Protein 4RM7 (pdb70)

InterPro domains:
  IPR006089 Acyl-CoA dehydrogenase, conserved site [PS00072] (124-136)
  IPR006091 Acyl-CoA dehydrogenase/oxidase, middle domain [PF02770] (122-217)
  IPR009075 Acyl-CoA dehydrogenase/oxidase, C-terminal [PF00441] (230-373)
  IPR009100 Acyl-CoA dehydrogenase/oxidase, N-terminal and middle domain superfamily [SSF56645] (5-241)
  IPR013786 Acyl-CoA dehydrogenase/oxidase, N-terminal [PF02771] (7-106)
  IPR036250 Acyl-CoA dehydrogenase-like, C-terminal [SSF47203] (229-381)
  IPR037069 Acyl-CoA dehydrogenase/oxidase, N-terminal domain superfamily [G3DSA:1.10.540.10] (1-120)
  IPR046373 Acyl-CoA oxidase/dehydrogenase, middle domain superfamily [G3DSA:2.40.110.10] (121-234)

CATH classification: 1.10.540.10 (+2 more: 2.40.110.10, 1.20.140.10)

B-factor: mean 62.58, std 20.98, range [25.27, 178.79]

Foldseek 3Di:
DPCVNDDPLLNVLLVQLLVLLLVQQDLVNLVVCLVVLHDDQVSLLVVLVTDNSQFQQQHPSVNPDGQLLSVLSNLLSNLQSNLADHCRLVVSLVLVVLQAQADCVVSVVQSVCCNRGNDGLEWEWEAAPVDAEWEDDDPFIWWGKTLIQVLPPRQYYFYWHFYPHDDPTFIWTFTGCPFPQKDWAWDDAPARSSTGTMITRDTTTGDPVGIGHHPDGGVVRVLVSLLSVLLSLLSSLLSSLNNLVLLVVQQQPDPVVGNCVDPVSCLVVLVVLSVCVCLSSVQSVCVVVVNHDPQSSLVLLRRLVSSLSSLVSNVSNPPPCCDPSHSSVNSNSSSVVSCPPSDHNVVVVSNPVVVVVVVVVD

Solvent-accessible surface area: 18165 Å² total

Structure (mmCIF, N/CA/C/O backbone):
data_4RM7
#
_entry.id   4RM7
#
_cell.length_a   137.056
_cell.length_b   137.056
_cell.length_c   130.272
_cell.angle_alpha   90.00
_cell.angle_beta   90.00
_cell.angle_gamma   90.00
#
_symmetry.space_group_name_H-M   'I 41 2 2'
#
loop_
_entity.id
_entity.type
_entity.pdbx_description
1 polymer 'Acyl-CoA dehydrogenase'
2 water water
#
loop_
_atom_site.group_PDB
_atom_site.id
_atom_site.type_symbol
_atom_site.label_atom_id
_atom_site.label_alt_id
_atom_site.label_comp_id
_atom_site.label_asym_id
_atom_site.label_entity_id
_atom_site.label_seq_id
_atom_site.pdbx_PDB_ins_code
_atom_site.Cartn_x
_atom_site.Cartn_y
_atom_site.Cartn_z
_atom_site.occupancy
_atom_site.B_iso_or_equiv
_atom_site.auth_seq_id
_atom_site.auth_comp_id
_atom_site.auth_asym_id
_atom_site.auth_atom_id
_atom_site.pdbx_PDB_model_num
ATOM 1 N N . ASN A 1 2 ? -3.407 2.977 22.984 1.00 74.38 -1 ASN A N 1
ATOM 2 C CA . ASN A 1 2 ? -3.562 4.260 23.656 1.00 85.72 -1 ASN A CA 1
ATOM 3 C C . ASN A 1 2 ? -2.464 4.547 24.683 1.00 89.86 -1 ASN A C 1
ATOM 4 O O . ASN A 1 2 ? -2.369 3.846 25.696 1.00 90.20 -1 ASN A O 1
ATOM 6 N N . ALA A 1 3 ? -1.661 5.585 24.411 1.00 73.14 0 ALA A N 1
ATOM 7 C CA . ALA A 1 3 ? -0.602 6.029 25.296 1.00 68.86 0 ALA A CA 1
ATOM 8 C C . ALA A 1 3 ? -0.276 7.468 25.059 1.00 92.53 0 ALA A C 1
ATOM 9 O O . ALA A 1 3 ? 0.551 7.768 24.250 1.00 101.12 0 ALA A O 1
ATOM 19 N N . TYR A 1 5 ? -0.698 11.752 27.009 1.00 104.88 2 TYR A N 1
ATOM 20 C CA . TYR A 1 5 ? -0.371 12.421 28.266 1.00 103.50 2 TYR A CA 1
ATOM 21 C C . TYR A 1 5 ? -1.079 11.784 29.443 1.00 103.40 2 TYR A C 1
ATOM 22 O O . TYR A 1 5 ? -0.458 11.224 30.316 1.00 105.02 2 TYR A O 1
ATOM 31 N N . ASP A 1 6 ? -2.391 11.870 29.487 1.00 104.66 3 ASP A N 1
ATOM 32 C CA . ASP A 1 6 ? -3.091 11.063 30.479 1.00 106.17 3 ASP A CA 1
ATOM 33 C C . ASP A 1 6 ? -2.626 9.627 30.268 1.00 108.01 3 ASP A C 1
ATOM 34 O O . ASP A 1 6 ? -2.646 9.132 29.139 1.00 112.31 3 ASP A O 1
ATOM 39 N N . GLY A 1 7 ? -2.183 8.963 31.332 1.00 100.08 4 GLY A N 1
ATOM 40 C CA . GLY A 1 7 ? -1.653 7.611 31.204 1.00 87.61 4 GLY A CA 1
ATOM 41 C C . GLY A 1 7 ? -0.187 7.527 31.578 1.00 72.48 4 GLY A C 1
ATOM 42 O O . GLY A 1 7 ? 0.321 6.456 31.900 1.00 68.33 4 GLY A O 1
ATOM 43 N N . LEU A 1 8 ? 0.497 8.665 31.500 1.00 66.99 5 LEU A N 1
ATOM 44 C CA . LEU A 1 8 ? 1.807 8.842 32.114 1.00 58.25 5 LEU A CA 1
ATOM 45 C C . LEU A 1 8 ? 1.628 9.165 33.589 1.00 58.94 5 LEU A C 1
ATOM 46 O O . LEU A 1 8 ? 0.633 9.773 33.977 1.00 67.88 5 LEU A O 1
ATOM 51 N N . SER A 1 9 ? 2.603 8.792 34.405 1.00 53.92 6 SER A N 1
ATOM 52 C CA . SER A 1 9 ? 2.596 9.155 35.812 1.00 51.85 6 SER A CA 1
ATOM 53 C C . SER A 1 9 ? 2.842 10.648 35.955 1.00 54.15 6 SER A C 1
ATOM 54 O O . SER A 1 9 ? 3.276 11.280 34.993 1.00 59.88 6 SER A O 1
ATOM 57 N N . ARG A 1 10 ? 2.577 11.214 37.137 1.00 53.09 7 ARG A N 1
ATOM 58 C CA . ARG A 1 10 ? 2.941 12.610 37.411 1.00 55.18 7 ARG A CA 1
ATOM 59 C C . ARG A 1 10 ? 4.419 12.870 37.175 1.00 57.06 7 ARG A C 1
ATOM 60 O O . ARG A 1 10 ? 4.784 13.907 36.618 1.00 54.11 7 ARG A O 1
ATOM 68 N N . ASP A 1 11 ? 5.261 11.942 37.639 1.00 55.02 8 ASP A N 1
ATOM 69 C CA . ASP A 1 11 ? 6.710 12.072 37.496 1.00 57.62 8 ASP A CA 1
ATOM 70 C C . ASP A 1 11 ? 7.098 12.148 36.024 1.00 54.14 8 ASP A C 1
ATOM 71 O O . ASP A 1 11 ? 7.831 13.046 35.626 1.00 52.87 8 ASP A O 1
ATOM 76 N N . GLU A 1 12 ? 6.577 11.223 35.222 1.00 49.04 9 GLU A N 1
ATOM 77 C CA . GLU A 1 12 ? 6.802 11.241 33.784 1.00 48.47 9 GLU A CA 1
ATOM 78 C C . GLU A 1 12 ? 6.301 12.544 33.143 1.00 57.05 9 GLU A C 1
ATOM 79 O O . GLU A 1 12 ? 6.970 13.124 32.278 1.00 63.09 9 GLU A O 1
ATOM 85 N N . GLN A 1 13 ? 5.144 13.026 33.579 1.00 52.58 10 GLN A N 1
ATOM 86 C CA . GLN A 1 13 ? 4.617 14.263 33.031 1.00 53.86 10 GLN A CA 1
ATOM 87 C C . GLN A 1 13 ? 5.482 15.470 33.394 1.00 53.68 10 GLN A C 1
ATOM 88 O O . GLN A 1 13 ? 5.651 16.384 32.582 1.00 56.75 10 GLN A O 1
ATOM 94 N N . ARG A 1 14 ? 6.023 15.488 34.609 1.00 53.53 11 ARG A N 1
ATOM 95 C CA . ARG A 1 14 ? 6.873 16.609 35.008 1.00 55.11 11 ARG A CA 1
ATOM 96 C C . ARG A 1 14 ? 8.151 16.638 34.162 1.00 50.83 11 ARG A C 1
ATOM 97 O O . ARG A 1 14 ? 8.613 17.714 33.756 1.00 52.17 11 ARG A O 1
ATOM 105 N N . LEU A 1 15 ? 8.702 15.452 33.907 1.00 44.09 12 LEU A N 1
ATOM 106 C CA . LEU A 1 15 ? 9.866 15.300 33.039 1.00 47.72 12 LEU A CA 1
ATOM 107 C C . LEU A 1 15 ? 9.609 15.962 31.687 1.00 49.51 12 LEU A C 1
ATOM 108 O O . LEU A 1 15 ? 10.413 16.776 31.205 1.00 45.86 12 LEU A O 1
ATOM 113 N N . LEU A 1 16 ? 8.466 15.632 31.100 1.00 49.72 13 LEU A N 1
ATOM 114 C CA . LEU A 1 16 ? 8.062 16.236 29.846 1.00 50.96 13 LEU A CA 1
ATOM 115 C C . LEU A 1 16 ? 8.004 17.741 29.947 1.00 54.20 13 LEU A C 1
ATOM 116 O O . LEU A 1 16 ? 8.442 18.442 29.035 1.00 62.01 13 LEU A O 1
ATOM 121 N N . ASN A 1 17 ? 7.454 18.236 31.052 1.00 53.41 14 ASN A N 1
ATOM 122 C CA . ASN A 1 17 ? 7.336 19.678 31.242 1.00 52.42 14 ASN A CA 1
ATOM 123 C C . ASN A 1 17 ? 8.711 20.320 31.211 1.00 50.20 14 ASN A C 1
ATOM 124 O O . ASN A 1 17 ? 8.909 21.354 30.564 1.00 56.43 14 ASN A O 1
ATOM 129 N N A HIS A 1 18 ? 9.659 19.697 31.907 0.50 47.11 15 HIS A N 1
ATOM 130 N N B HIS A 1 18 ? 9.659 19.698 31.909 0.50 47.12 15 HIS A N 1
ATOM 131 C CA A HIS A 1 18 ? 11.022 20.208 31.978 0.50 47.11 15 HIS A CA 1
ATOM 132 C CA B HIS A 1 18 ? 11.022 20.208 31.977 0.50 47.11 15 HIS A CA 1
ATOM 133 C C A HIS A 1 18 ? 11.685 20.195 30.607 0.50 48.30 15 HIS A C 1
ATOM 134 C C B HIS A 1 18 ? 11.678 20.198 30.603 0.50 48.31 15 HIS A C 1
ATOM 135 O O A HIS A 1 18 ? 12.320 21.170 30.205 0.50 50.61 15 HIS A O 1
ATOM 136 O O B HIS A 1 18 ? 12.299 21.181 30.194 0.50 50.63 15 HIS A O 1
ATOM 149 N N . VAL A 1 19 ? 11.520 19.096 29.882 1.00 46.78 16 VAL A N 1
ATOM 150 C CA . VAL A 1 19 ? 12.105 18.976 28.553 1.00 43.04 16 VAL A CA 1
ATOM 151 C C . VAL A 1 19 ? 11.465 19.958 27.569 1.00 44.15 16 VAL A C 1
ATOM 152 O O . VAL A 1 19 ? 12.160 20.584 26.782 1.00 50.17 16 VAL A O 1
ATOM 156 N N . ARG A 1 20 ? 10.146 20.102 27.647 1.00 44.91 17 ARG A N 1
ATOM 157 C CA . ARG A 1 20 ? 9.400 21.016 26.782 1.00 46.73 17 ARG A CA 1
ATOM 158 C C . ARG A 1 20 ? 9.756 22.487 27.027 1.00 49.77 17 ARG A C 1
ATOM 159 O O . ARG A 1 20 ? 9.756 23.300 26.103 1.00 61.80 17 ARG A O 1
ATOM 167 N N . GLU A 1 21 ? 10.059 22.834 28.270 1.00 50.37 18 GLU A N 1
ATOM 168 C CA . GLU A 1 21 ? 10.454 24.199 28.588 1.00 51.31 18 GLU A CA 1
ATOM 169 C C . GLU A 1 21 ? 11.871 24.456 28.031 1.00 49.99 18 GLU A C 1
ATOM 170 O O . GLU A 1 21 ? 12.155 25.519 27.49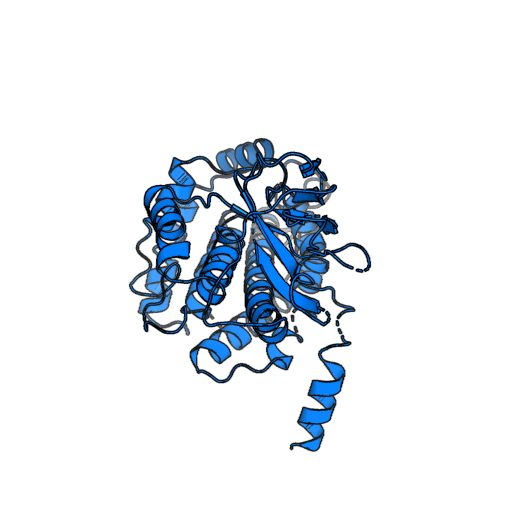6 1.00 50.03 18 GLU A O 1
ATOM 176 N N . TYR A 1 22 ? 12.745 23.469 28.127 1.00 48.81 19 TYR A N 1
ATOM 177 C CA . TYR A 1 22 ? 14.059 23.577 27.520 1.00 46.37 19 TYR A CA 1
ATOM 178 C C . TYR A 1 22 ? 14.008 23.669 26.000 1.00 55.63 19 TYR A C 1
ATOM 179 O O . TYR A 1 22 ? 14.689 24.484 25.404 1.00 59.13 19 TYR A O 1
ATOM 188 N N . GLY A 1 23 ? 13.207 22.821 25.373 1.00 52.29 20 GLY A N 1
ATOM 189 C CA . GLY A 1 23 ? 13.138 22.793 23.929 1.00 42.32 20 GLY A CA 1
ATOM 190 C C . GLY A 1 23 ? 12.577 24.049 23.322 1.00 49.86 20 GLY A C 1
ATOM 191 O O . GLY A 1 23 ? 13.081 24.567 22.347 1.00 46.83 20 GLY A O 1
ATOM 192 N N . GLU A 1 24 ? 11.516 24.540 23.928 1.00 47.71 21 GLU A N 1
ATOM 193 C CA . GLU A 1 24 ? 10.852 25.729 23.464 1.00 45.26 21 GLU A CA 1
ATOM 194 C C . GLU A 1 24 ? 11.762 26.923 23.569 1.00 53.58 21 GLU A C 1
ATOM 195 O O . GLU A 1 24 ? 11.720 27.819 22.747 1.00 52.50 21 GLU A O 1
ATOM 201 N N . LYS A 1 25 ? 12.547 26.951 24.627 1.00 54.53 22 LYS A N 1
ATOM 202 C CA . LYS A 1 25 ? 13.490 28.022 24.854 1.00 51.45 22 LYS A CA 1
ATOM 203 C C . LYS A 1 25 ? 14.587 28.118 23.816 1.00 48.80 22 LYS A C 1
ATOM 204 O O . LYS A 1 25 ? 14.898 29.198 23.355 1.00 57.82 22 LYS A O 1
ATOM 210 N N . TYR A 1 26 ? 15.178 26.996 23.445 1.00 45.41 23 TYR A N 1
ATOM 211 C CA . TYR A 1 26 ? 16.290 27.033 22.511 1.00 45.08 23 TYR A CA 1
ATOM 212 C C . TYR A 1 26 ? 15.945 26.735 21.068 1.00 47.56 23 TYR A C 1
ATOM 213 O O . TYR A 1 26 ? 16.502 27.325 20.169 1.00 53.01 23 TYR A O 1
ATOM 222 N N . PHE A 1 27 ? 15.046 25.793 20.846 1.00 52.37 24 PHE A N 1
ATOM 223 C CA . PHE A 1 27 ? 14.790 25.328 19.501 1.00 50.56 24 PHE A CA 1
ATOM 224 C C . PHE A 1 27 ? 13.743 26.129 18.767 1.00 59.63 24 PHE A C 1
ATOM 225 O O . PHE A 1 27 ? 12.664 25.651 18.480 1.00 59.50 24 PHE A O 1
ATOM 233 N N . THR A 1 28 ? 14.096 27.364 18.466 1.00 61.38 25 THR A N 1
ATOM 234 C CA . THR A 1 28 ? 13.301 28.227 17.628 1.00 55.51 25 THR A CA 1
ATOM 235 C C . THR A 1 28 ? 13.542 27.901 16.177 1.00 53.87 25 THR A C 1
ATOM 236 O O . THR A 1 28 ? 14.579 27.350 15.828 1.00 62.62 25 THR A O 1
ATOM 240 N N . PRO A 1 29 ? 12.520 28.304 15.305 1.00 57.15 26 PRO A N 1
ATOM 241 C CA . PRO A 1 29 ? 12.806 27.985 13.902 1.00 59.56 26 PRO A CA 1
ATOM 242 C C . PRO A 1 29 ? 14.069 28.668 13.439 1.00 65.60 26 PRO A C 1
ATOM 243 O O . PRO A 1 29 ? 14.851 28.065 12.726 1.00 79.53 26 PRO A O 1
ATOM 247 N N . ALA A 1 30 ? 14.272 29.912 13.836 1.00 61.69 27 ALA A N 1
ATOM 248 C CA . ALA A 1 30 ? 15.455 30.635 13.413 1.00 62.19 27 ALA A CA 1
ATOM 249 C C . ALA A 1 30 ? 16.736 30.007 13.919 1.00 62.34 27 ALA A C 1
ATOM 250 O O . ALA A 1 30 ? 17.696 29.886 13.182 1.00 66.19 27 ALA A O 1
ATOM 252 N N . SER A 1 31 ? 16.745 29.590 15.175 1.00 58.81 28 SER A N 1
ATOM 253 C CA . SER A 1 31 ? 17.904 28.898 15.732 1.00 61.28 28 SER A CA 1
ATOM 254 C C . SER A 1 31 ? 18.157 27.576 15.020 1.00 64.95 28 SER A C 1
ATOM 255 O O . SER A 1 31 ? 19.295 27.288 14.656 1.00 73.78 28 SER A O 1
ATOM 258 N N . ILE A 1 32 ? 17.109 26.776 14.816 1.00 58.06 29 ILE A N 1
ATOM 259 C CA . ILE A 1 32 ? 17.294 25.459 14.202 1.00 58.93 29 ILE A CA 1
ATOM 260 C C . ILE A 1 32 ? 17.802 25.585 12.783 1.00 59.30 29 ILE A C 1
ATOM 261 O O . ILE A 1 32 ? 18.703 24.861 12.372 1.00 63.69 29 ILE A O 1
ATOM 266 N N . SER A 1 33 ? 17.253 26.540 12.048 1.00 64.89 30 SER A N 1
ATOM 267 C CA . SER A 1 33 ? 17.712 26.783 10.689 1.00 68.45 30 SER A CA 1
ATOM 268 C C . SER A 1 33 ? 19.211 27.054 10.640 1.00 71.89 30 SER A C 1
ATOM 269 O O . SER A 1 33 ? 19.920 26.530 9.782 1.00 77.07 30 SER A O 1
ATOM 272 N N . LYS A 1 34 ? 19.697 27.855 11.575 1.00 70.32 31 LYS A N 1
ATOM 273 C CA . LYS A 1 34 ? 21.114 28.171 11.605 1.00 69.99 31 LYS A CA 1
ATOM 274 C C . LYS A 1 34 ? 21.919 26.955 12.011 1.00 66.97 31 LYS A C 1
ATOM 275 O O . LYS A 1 34 ? 22.995 26.720 11.478 1.00 71.31 31 LYS A O 1
ATOM 281 N N . TRP A 1 35 ? 21.402 26.181 12.960 1.00 71.92 32 TRP A N 1
ATOM 282 C CA . TRP A 1 35 ? 22.174 25.067 13.505 1.00 72.53 32 TRP A CA 1
ATOM 283 C C . TRP A 1 35 ? 22.251 23.931 12.490 1.00 76.03 32 TRP A C 1
ATOM 284 O O . TRP A 1 35 ? 23.247 23.212 12.439 1.00 80.15 32 TRP A O 1
ATOM 295 N N . ARG A 1 36 ? 21.201 23.788 11.682 1.00 71.37 33 ARG A N 1
ATOM 296 C CA . ARG A 1 36 ? 21.217 22.874 10.541 1.00 70.14 33 ARG A CA 1
ATOM 297 C C . ARG A 1 36 ? 22.360 23.262 9.609 1.00 77.18 33 ARG A C 1
ATOM 298 O O . ARG A 1 36 ? 23.083 22.409 9.104 1.00 85.99 33 ARG A O 1
ATOM 306 N N . LYS A 1 37 ? 22.522 24.565 9.411 1.00 77.96 34 LYS A N 1
ATOM 307 C CA . LYS A 1 37 ? 23.564 25.115 8.556 1.00 76.49 34 LYS A CA 1
ATOM 308 C C . LYS A 1 37 ? 24.959 24.918 9.157 1.00 82.16 34 LYS A C 1
ATOM 309 O O . LYS A 1 37 ? 25.923 24.693 8.430 1.00 91.65 34 LYS A O 1
ATOM 315 N N . ASP A 1 38 ? 25.070 24.997 10.481 1.00 83.55 35 ASP A N 1
ATOM 316 C CA . ASP A 1 38 ? 26.365 24.836 11.145 1.00 87.92 35 ASP A CA 1
ATOM 317 C C . ASP A 1 38 ? 26.656 23.361 11.421 1.00 90.89 35 ASP A C 1
ATOM 318 O O . ASP A 1 38 ? 27.755 23.006 11.859 1.00 87.55 35 ASP A O 1
ATOM 323 N N . GLN A 1 39 ? 25.660 22.513 11.165 1.00 90.22 36 GLN A N 1
ATOM 324 C CA . GLN A 1 39 ? 25.756 21.079 11.427 1.00 82.92 36 GLN A CA 1
ATOM 325 C C . GLN A 1 39 ? 26.214 20.827 12.854 1.00 87.94 36 GLN A C 1
ATOM 326 O O . GLN A 1 39 ? 27.197 20.125 13.090 1.00 96.36 36 GLN A O 1
ATOM 332 N N . GLY A 1 40 ? 25.504 21.420 13.804 1.00 83.78 37 GLY A N 1
ATOM 333 C CA . GLY A 1 40 ? 25.857 21.274 15.199 1.00 78.86 37 GLY A CA 1
ATOM 334 C C . GLY A 1 40 ? 25.236 22.333 16.083 1.00 76.28 37 GLY A C 1
ATOM 335 O O . GLY A 1 40 ? 24.869 23.422 15.621 1.00 80.28 37 GLY A O 1
ATOM 336 N N . LEU A 1 41 ? 25.135 22.009 17.369 1.00 68.85 38 LEU A N 1
ATOM 337 C CA . LEU A 1 41 ? 24.504 22.888 18.340 1.00 59.07 38 LEU A CA 1
ATOM 338 C C . LEU A 1 41 ? 25.550 23.657 19.149 1.00 62.29 38 LEU A C 1
ATOM 339 O O . LEU A 1 41 ? 26.660 23.155 19.383 1.00 67.60 38 LEU A O 1
ATOM 344 N N . PRO A 1 42 ? 25.199 24.880 19.582 1.00 57.38 39 PRO A N 1
ATOM 345 C CA . PRO A 1 42 ? 26.133 25.705 20.358 1.00 54.36 39 PRO A CA 1
ATOM 346 C C . PRO A 1 42 ? 26.416 25.097 21.720 1.00 59.94 39 PRO A C 1
ATOM 347 O O . PRO A 1 42 ? 25.569 24.361 22.238 1.00 67.88 39 PRO A O 1
ATOM 351 N N . ASP A 1 43 ? 27.574 25.421 22.288 1.00 60.94 40 ASP A N 1
ATOM 35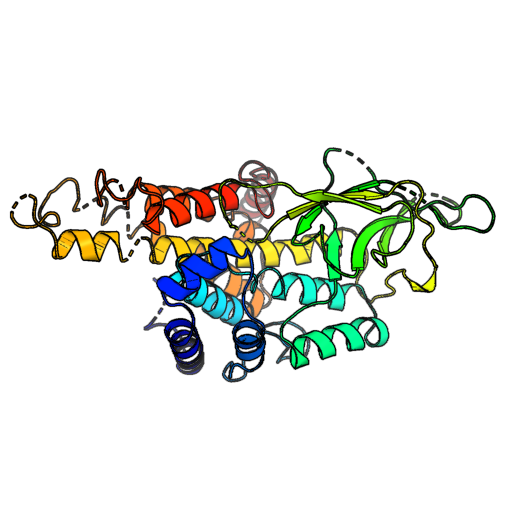2 C CA . ASP A 1 43 ? 27.991 24.910 23.590 1.00 65.35 40 ASP A CA 1
ATOM 353 C C . ASP A 1 43 ? 26.919 25.126 24.648 1.00 65.86 40 ASP A C 1
ATOM 354 O O . ASP A 1 43 ? 26.666 24.252 25.475 1.00 66.95 40 ASP A O 1
ATOM 359 N N . GLU A 1 44 ? 26.300 26.299 24.618 1.00 62.32 41 GLU A N 1
ATOM 360 C CA . GLU A 1 44 ? 25.312 26.673 25.618 1.00 58.89 41 GLU A CA 1
ATOM 361 C C . GLU A 1 44 ? 24.100 25.737 25.600 1.00 60.67 41 GLU A C 1
ATOM 362 O O . GLU A 1 44 ? 23.584 25.343 26.645 1.00 62.01 41 GLU A O 1
ATOM 368 N N . VAL A 1 45 ? 23.658 25.380 24.401 1.00 58.16 42 VAL A N 1
ATOM 369 C CA . VAL A 1 45 ? 22.475 24.552 24.225 1.00 50.81 42 VAL A CA 1
ATOM 370 C C . VAL A 1 45 ? 22.757 23.129 24.686 1.00 58.14 42 VAL A C 1
ATOM 371 O O . VAL A 1 45 ? 21.963 22.484 25.374 1.00 55.81 42 VAL A O 1
ATOM 375 N N . VAL A 1 46 ? 23.882 22.585 24.243 1.00 55.80 43 VAL A N 1
ATOM 376 C CA . VAL A 1 46 ? 24.281 21.244 24.658 1.00 55.85 43 VAL A CA 1
ATOM 377 C C . VAL A 1 46 ? 24.590 21.148 26.134 1.00 57.45 43 VAL A C 1
ATOM 378 O O . VAL A 1 46 ? 24.299 20.149 26.764 1.00 59.48 43 VAL A O 1
ATOM 382 N N . LYS A 1 47 ? 25.220 22.167 26.690 1.00 55.26 44 LYS A N 1
ATOM 383 C CA . LYS A 1 47 ? 25.465 22.123 28.122 1.00 57.85 44 LYS A CA 1
ATOM 384 C C . LYS A 1 47 ? 24.145 22.193 28.895 1.00 59.81 44 LYS A C 1
ATOM 385 O O . LYS A 1 47 ? 23.977 21.531 29.913 1.00 67.78 44 LYS A O 1
ATOM 391 N N . ALA A 1 48 ? 23.197 22.985 28.402 1.00 52.52 45 ALA A N 1
ATOM 392 C CA . ALA A 1 48 ? 21.924 23.140 29.103 1.00 52.52 45 ALA A CA 1
ATOM 393 C C . ALA A 1 48 ? 21.169 21.809 29.135 1.00 53.19 45 ALA A C 1
ATOM 394 O O . ALA A 1 48 ? 20.402 21.545 30.059 1.00 53.61 45 ALA A O 1
ATOM 396 N N . PHE A 1 49 ? 21.402 20.966 28.132 1.00 51.70 46 PHE A N 1
ATOM 397 C CA . PHE A 1 49 ? 20.728 19.673 28.079 1.00 52.10 46 PHE A CA 1
ATOM 398 C C . PHE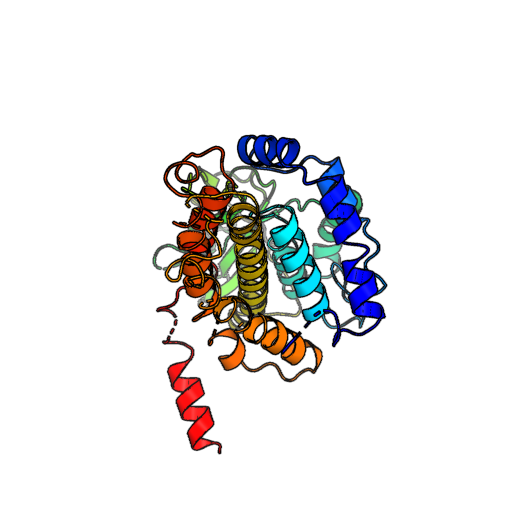 A 1 49 ? 21.212 18.758 29.198 1.00 57.30 46 PHE A C 1
ATOM 399 O O . PHE A 1 49 ? 20.402 18.111 29.841 1.00 61.86 46 PHE A O 1
ATOM 407 N N . VAL A 1 50 ? 22.518 18.697 29.447 1.00 55.25 47 VAL A N 1
ATOM 408 C CA . VAL A 1 50 ? 22.988 17.796 30.498 1.00 54.42 47 VAL A CA 1
ATOM 409 C C . VAL A 1 50 ? 22.769 18.408 31.870 1.00 56.42 47 VAL A C 1
ATOM 410 O O . VAL A 1 50 ? 22.885 17.722 32.875 1.00 58.53 47 VAL A O 1
ATOM 414 N N . ASP A 1 51 ? 22.429 19.686 31.902 1.00 59.28 48 ASP A N 1
ATOM 415 C CA . ASP A 1 51 ? 22.144 20.375 33.148 1.00 59.73 48 ASP A CA 1
ATOM 416 C C . ASP A 1 51 ? 20.674 20.305 33.470 1.00 56.79 48 ASP A C 1
ATOM 417 O O . ASP A 1 51 ? 20.231 20.837 34.468 1.00 62.90 48 ASP A O 1
ATOM 422 N N . LEU A 1 52 ? 19.918 19.638 32.615 1.00 49.70 49 LEU A N 1
ATOM 423 C CA . LEU A 1 52 ? 18.477 19.585 32.744 1.00 51.74 49 LEU A CA 1
ATOM 424 C C . LEU A 1 52 ? 18.042 18.870 34.000 1.00 58.34 49 LEU A C 1
ATOM 425 O O . LEU A 1 52 ? 18.707 17.960 34.465 1.00 64.88 49 LEU A O 1
ATOM 430 N N . ASP A 1 53 ? 16.918 19.288 34.553 1.00 48.21 50 ASP A N 1
ATOM 431 C CA . ASP A 1 53 ? 16.361 18.571 35.671 1.00 54.17 50 ASP A CA 1
ATOM 432 C C . ASP A 1 53 ? 15.494 17.482 35.098 1.00 61.20 50 ASP A C 1
ATOM 433 O O . ASP A 1 53 ? 14.429 17.737 34.582 1.00 66.50 50 ASP A O 1
ATOM 438 N N . PHE A 1 54 ? 15.944 16.253 35.246 1.00 53.35 51 PHE A N 1
ATOM 439 C CA . PHE A 1 54 ? 15.294 15.129 34.630 1.00 48.00 51 PHE A CA 1
ATOM 440 C C . PHE A 1 54 ? 14.325 14.489 35.593 1.00 53.58 51 PHE A C 1
ATOM 441 O O . PHE A 1 54 ? 13.819 13.417 35.343 1.00 62.45 51 PHE A O 1
ATOM 449 N N . ASN A 1 55 ? 14.083 15.161 36.706 1.00 55.97 52 ASN A N 1
ATOM 450 C CA . ASN A 1 55 ? 13.099 14.715 37.671 1.00 60.96 52 ASN A CA 1
ATOM 451 C C . ASN A 1 55 ? 13.424 13.351 38.215 1.00 58.93 52 ASN A C 1
ATOM 452 O O . ASN A 1 55 ? 12.547 12.548 38.452 1.00 58.46 52 ASN A O 1
ATOM 457 N N . GLY A 1 56 ? 14.707 13.098 38.391 1.00 54.93 53 GLY A N 1
ATOM 458 C CA . GLY A 1 56 ? 15.175 11.932 39.100 1.00 52.09 53 GLY A CA 1
ATOM 459 C C . GLY A 1 56 ? 15.235 10.689 38.259 1.00 56.75 53 GLY A C 1
ATOM 460 O O . GLY A 1 56 ? 15.632 9.642 38.726 1.00 64.24 53 GLY A O 1
ATOM 461 N N . PHE A 1 57 ? 14.849 10.804 37.005 1.00 53.16 54 PHE A N 1
ATOM 462 C CA . PHE A 1 57 ? 14.978 9.692 36.098 1.00 49.15 54 PHE A CA 1
ATOM 463 C C . PHE A 1 57 ? 16.421 9.501 35.707 1.00 55.99 54 PHE A C 1
ATOM 464 O O . PHE A 1 57 ? 17.190 10.440 35.710 1.00 64.86 54 PHE A O 1
ATOM 472 N N . GLY A 1 58 ? 16.787 8.275 35.381 1.00 52.26 55 GLY A N 1
ATOM 473 C CA . GLY A 1 58 ? 18.112 7.993 34.878 1.00 46.78 55 GLY A CA 1
ATOM 474 C C . GLY A 1 58 ? 18.194 8.209 33.378 1.00 48.98 55 GLY A C 1
ATOM 475 O O . GLY A 1 58 ? 18.099 7.249 32.605 1.00 46.99 55 GLY A O 1
ATOM 476 N N . VAL A 1 59 ? 18.366 9.466 32.962 1.00 45.35 56 VAL A N 1
ATOM 477 C CA . VAL A 1 59 ? 18.440 9.789 31.538 1.00 46.06 56 VAL A CA 1
ATOM 478 C C . VAL A 1 59 ? 19.884 9.858 31.022 1.00 51.27 56 VAL A C 1
ATOM 479 O O . VAL A 1 59 ? 20.211 9.268 29.988 1.00 52.72 56 VAL A O 1
ATOM 483 N N . ILE A 1 60 ? 20.742 10.583 31.729 1.00 52.50 57 ILE A N 1
ATOM 484 C CA . ILE A 1 60 ? 22.167 10.565 31.414 1.00 55.08 57 ILE A CA 1
ATOM 485 C C . ILE A 1 60 ? 22.991 9.857 32.502 1.00 56.24 57 ILE A C 1
ATOM 486 O O . ILE A 1 60 ? 24.212 9.882 32.465 1.00 65.35 57 ILE A O 1
ATOM 491 N N . HIS A 1 61 ? 22.320 9.229 33.463 1.00 56.73 58 HIS A N 1
ATOM 492 C CA . HIS A 1 61 ? 22.988 8.464 34.512 1.00 55.14 58 HIS A CA 1
ATOM 493 C C . HIS A 1 61 ? 22.121 7.265 34.868 1.00 62.06 58 HIS A C 1
ATOM 494 O O . HIS A 1 61 ? 20.941 7.258 34.544 1.00 67.78 58 HIS A O 1
ATOM 501 N N . ARG A 1 62 ? 22.691 6.245 35.508 1.00 62.01 59 ARG A N 1
ATOM 502 C CA . ARG A 1 62 ? 21.906 5.070 35.885 1.00 57.13 59 ARG A CA 1
ATOM 503 C C . ARG A 1 62 ? 21.329 5.250 37.280 1.00 62.22 59 ARG A C 1
ATOM 504 O O . ARG A 1 62 ? 21.950 4.873 38.268 1.00 70.59 59 ARG A O 1
ATOM 512 N N . ARG A 1 63 ? 20.137 5.830 37.349 1.00 64.57 60 ARG A N 1
ATOM 513 C CA . ARG A 1 63 ? 19.445 6.045 38.611 1.00 68.24 60 ARG A CA 1
ATOM 514 C C . ARG A 1 63 ? 19.471 4.825 39.526 1.00 75.48 60 ARG A C 1
ATOM 515 O O . ARG A 1 63 ? 19.864 4.931 40.692 1.00 84.39 60 ARG A O 1
ATOM 523 N N . ASN A 1 64 ? 19.078 3.666 38.999 1.00 73.93 61 ASN A N 1
ATOM 524 C CA . ASN A 1 64 ? 19.008 2.451 39.818 1.00 77.20 61 ASN A CA 1
ATOM 525 C C . ASN A 1 64 ? 20.361 1.766 40.015 1.00 77.89 61 ASN A C 1
ATOM 526 O O . ASN A 1 64 ? 20.426 0.701 40.632 1.00 76.76 61 ASN A O 1
ATOM 531 N N . HIS A 1 65 ? 21.417 2.386 39.478 1.00 78.82 62 HIS A N 1
ATOM 532 C CA . HIS A 1 65 ? 22.806 1.895 39.530 1.00 78.94 62 HIS A CA 1
ATOM 533 C C . HIS A 1 65 ? 23.074 0.706 38.606 1.00 79.56 62 HIS A C 1
ATOM 534 O O . HIS A 1 65 ? 24.197 0.210 38.560 1.00 84.51 62 HIS A O 1
ATOM 541 N N . ARG A 1 66 ? 22.058 0.254 37.873 1.00 73.39 63 ARG A N 1
ATOM 542 C CA . ARG A 1 66 ? 22.225 -0.867 36.946 1.00 78.10 63 ARG A CA 1
ATOM 543 C C . ARG A 1 66 ? 21.990 -0.438 35.500 1.00 76.34 63 ARG A C 1
ATOM 544 O O . ARG A 1 66 ? 22.851 -0.596 34.637 1.00 80.42 63 ARG A O 1
ATOM 552 N N . THR A 1 67 ? 20.813 0.113 35.240 1.00 75.57 64 THR A N 1
ATOM 553 C CA . THR A 1 67 ? 20.445 0.518 33.890 1.00 68.72 64 THR A CA 1
ATOM 554 C C . THR A 1 67 ? 19.940 1.959 33.840 1.00 61.45 64 THR A C 1
ATOM 555 O O . THR A 1 67 ? 19.591 2.546 34.866 1.00 64.13 64 THR A O 1
ATOM 559 N N . TYR A 1 68 ? 19.896 2.522 32.639 1.00 53.02 65 TYR A N 1
ATOM 560 C CA . TYR A 1 68 ? 19.191 3.772 32.429 1.00 47.54 65 TYR A CA 1
ATOM 561 C C . TYR A 1 68 ? 17.668 3.538 32.466 1.00 50.58 65 TYR A C 1
ATOM 562 O O . TYR A 1 68 ? 17.193 2.395 32.464 1.00 53.89 65 TYR A O 1
ATOM 571 N N . ASP A 1 69 ? 16.905 4.622 32.529 1.00 49.12 66 ASP A N 1
ATOM 572 C CA . ASP A 1 69 ? 15.455 4.530 32.464 1.00 48.50 66 ASP A CA 1
ATOM 573 C C . ASP A 1 69 ? 15.017 4.814 31.024 1.00 52.73 66 ASP A C 1
ATOM 574 O O . ASP A 1 69 ? 14.851 5.981 30.629 1.00 49.96 66 ASP A O 1
ATOM 579 N N . LEU A 1 70 ? 14.835 3.745 30.249 1.00 42.95 67 LEU A N 1
ATOM 580 C CA . LEU A 1 70 ? 14.648 3.852 28.797 1.00 47.56 67 LEU A CA 1
ATOM 581 C C . LEU A 1 70 ? 13.364 4.592 28.367 1.00 46.80 67 LEU A C 1
ATOM 582 O O . LEU A 1 70 ? 13.402 5.407 27.449 1.00 45.75 67 LEU A O 1
ATOM 587 N N . PHE A 1 71 ? 12.239 4.309 29.018 1.00 41.06 68 PHE A N 1
ATOM 588 C CA . PHE A 1 71 ? 11.006 5.020 28.713 1.00 40.99 68 PHE A CA 1
ATOM 589 C C . PHE A 1 71 ? 11.210 6.518 28.911 1.00 47.51 68 PHE A C 1
ATOM 590 O O . PHE A 1 71 ? 10.782 7.316 28.079 1.00 44.41 68 PHE A O 1
ATOM 598 N N . ALA A 1 72 ? 11.886 6.896 29.996 1.00 44.73 69 ALA A N 1
ATOM 599 C CA . ALA A 1 72 ? 12.180 8.309 30.245 1.00 45.29 69 ALA A CA 1
ATOM 600 C C . ALA A 1 72 ? 13.022 8.913 29.125 1.00 43.04 69 ALA A C 1
ATOM 601 O O . ALA A 1 72 ? 12.728 10.007 28.632 1.00 43.30 69 ALA A O 1
ATOM 603 N N . GLN A 1 73 ? 14.072 8.196 28.739 1.00 38.70 70 GLN A N 1
ATOM 604 C CA . GLN A 1 73 ? 14.922 8.613 27.639 1.00 38.89 70 GLN A CA 1
ATOM 605 C C . GLN A 1 73 ? 14.123 8.816 26.350 1.00 41.96 70 GLN A C 1
ATOM 606 O O . GLN A 1 73 ? 14.353 9.768 25.605 1.00 44.95 70 GLN A O 1
ATOM 612 N N . VAL A 1 74 ? 13.182 7.912 26.107 1.00 44.68 71 VAL A N 1
ATOM 613 C CA . VAL A 1 74 ? 12.308 7.976 24.956 1.00 48.30 71 VAL A CA 1
ATOM 614 C C . VAL A 1 74 ? 11.416 9.216 24.970 1.00 50.82 71 VAL A C 1
ATOM 615 O O . VAL A 1 74 ? 11.247 9.893 23.947 1.00 47.47 71 VAL A O 1
ATOM 619 N N . LEU A 1 75 ? 10.859 9.533 26.129 1.00 43.34 72 LEU A N 1
ATOM 620 C CA . LEU A 1 75 ? 10.055 10.742 26.243 1.00 37.94 72 LEU A CA 1
ATOM 621 C C . LEU A 1 75 ? 10.918 11.977 25.967 1.00 44.42 72 LEU A C 1
ATOM 622 O O . LEU A 1 75 ? 10.462 12.916 25.309 1.00 46.33 72 LEU A O 1
ATOM 627 N N . VAL A 1 76 ? 12.168 11.964 26.441 1.00 42.60 73 VAL A N 1
ATOM 628 C CA . VAL A 1 76 ? 13.061 13.107 26.235 1.00 39.79 73 VAL A CA 1
ATOM 629 C C . VAL A 1 76 ? 13.335 13.256 24.743 1.00 41.71 73 VAL A C 1
ATOM 630 O O . VAL A 1 76 ? 13.105 14.323 24.168 1.00 43.31 73 VAL A O 1
ATOM 634 N N . ILE A 1 77 ? 13.755 12.173 24.099 1.00 39.11 74 ILE A N 1
ATOM 635 C CA . ILE A 1 77 ? 14.077 12.218 22.670 1.00 36.63 74 ILE A CA 1
ATOM 636 C C . ILE A 1 77 ? 12.879 12.511 21.778 1.00 40.41 74 ILE A C 1
ATOM 637 O O . ILE A 1 77 ? 12.985 13.311 20.849 1.00 45.65 74 ILE A O 1
ATOM 642 N N . GLU A 1 78 ? 11.732 11.899 22.064 1.00 43.77 75 GLU A N 1
ATOM 643 C CA . GLU A 1 78 ? 10.536 12.173 21.263 1.00 41.69 75 GLU A CA 1
ATOM 644 C C . GLU A 1 78 ? 10.133 13.653 21.375 1.00 42.84 75 GLU A C 1
ATOM 645 O O . GLU A 1 78 ? 9.792 14.281 20.380 1.00 46.92 75 GLU A O 1
ATOM 651 N N . GLU A 1 79 ? 10.209 14.220 22.575 1.00 39.83 76 GLU A N 1
ATOM 652 C CA . GLU A 1 79 ? 9.783 15.598 22.757 1.00 32.77 76 GLU A CA 1
ATOM 653 C C . GLU A 1 79 ? 10.724 16.615 22.109 1.00 41.16 76 GLU A C 1
ATOM 654 O O . GLU A 1 79 ? 10.263 17.603 21.536 1.00 39.41 76 GLU A O 1
ATOM 660 N N . LEU A 1 80 ? 12.033 16.381 22.184 1.00 39.31 77 LEU A N 1
ATOM 661 C CA . LEU A 1 80 ? 12.981 17.322 21.600 1.00 36.22 77 LEU A CA 1
ATOM 662 C C . LEU A 1 80 ? 12.889 17.263 20.077 1.00 37.30 77 LEU A C 1
ATOM 663 O O . LEU A 1 80 ? 13.005 18.282 19.403 1.00 41.21 77 LEU A O 1
ATOM 668 N N . SER A 1 81 ? 12.664 16.067 19.545 1.00 36.23 78 SER A N 1
ATOM 669 C CA . SER A 1 81 ? 12.517 15.879 18.105 1.00 39.89 78 SER A CA 1
ATOM 670 C C . SER A 1 81 ? 11.230 16.507 17.628 1.00 42.51 78 SER A C 1
ATOM 671 O O . SER A 1 81 ? 11.150 16.977 16.491 1.00 47.22 78 SER A O 1
ATOM 674 N N . ARG A 1 82 ? 10.223 16.512 18.502 1.00 39.80 79 ARG A N 1
ATOM 675 C CA . ARG A 1 82 ? 8.929 17.092 18.163 1.00 39.26 79 ARG A CA 1
ATOM 676 C C . ARG A 1 82 ? 9.022 18.607 18.083 1.00 42.51 79 ARG A C 1
ATOM 677 O O . ARG A 1 82 ? 8.595 19.209 17.105 1.00 43.16 79 ARG A O 1
ATOM 685 N N . ILE A 1 83 ? 9.571 19.213 19.132 1.00 40.44 80 ILE A N 1
ATOM 686 C CA . ILE A 1 83 ? 9.727 20.657 19.186 1.00 39.06 80 ILE A CA 1
ATOM 687 C C . ILE A 1 83 ? 10.665 21.145 18.088 1.00 44.35 80 ILE A C 1
ATOM 688 O O . ILE A 1 83 ? 10.386 22.143 17.444 1.00 46.19 80 ILE A O 1
ATOM 693 N N . SER A 1 84 ? 11.762 20.434 17.851 1.00 44.14 81 SER A N 1
ATOM 694 C CA . SER A 1 84 ? 12.752 20.914 16.886 1.00 43.05 81 SER A CA 1
ATOM 695 C C . SER A 1 84 ? 12.401 20.606 15.440 1.00 46.40 81 SER A C 1
ATOM 696 O O . SER A 1 84 ? 12.801 21.331 14.549 1.00 47.10 81 SER A O 1
ATOM 699 N N . GLY A 1 85 ? 11.678 19.515 15.203 1.00 43.63 82 GLY A N 1
ATOM 700 C CA . GLY A 1 85 ? 11.423 19.059 13.846 1.00 37.00 82 GLY A CA 1
ATOM 701 C C . GLY A 1 85 ? 12.726 18.618 13.198 1.00 40.28 82 GLY A C 1
ATOM 702 O O . GLY A 1 85 ? 12.911 18.695 11.981 1.00 44.15 82 GLY A O 1
ATOM 703 N N . ALA A 1 86 ? 13.656 18.156 14.020 1.00 40.09 83 ALA A N 1
ATOM 704 C CA . ALA A 1 86 ? 14.985 17.891 13.509 1.00 44.01 83 ALA A CA 1
ATOM 705 C C . ALA A 1 86 ? 15.587 16.665 14.151 1.00 44.30 83 ALA A C 1
ATOM 706 O O . ALA A 1 86 ? 15.112 16.188 15.182 1.00 48.68 83 ALA A O 1
ATOM 708 N N . CYS A 1 87 ? 16.632 16.154 13.512 1.00 45.16 84 CYS A N 1
ATOM 709 C CA . CYS A 1 87 ? 17.449 15.099 14.075 1.00 44.32 84 CYS A CA 1
ATOM 710 C C . CYS A 1 87 ? 18.501 15.715 14.975 1.00 50.84 84 CYS A C 1
ATOM 711 O O . CYS A 1 87 ? 19.366 16.433 14.500 1.00 67.46 84 CYS A O 1
ATOM 714 N N . LEU A 1 88 ? 18.425 15.441 16.272 1.00 47.82 85 LEU A N 1
ATOM 715 C CA . LEU A 1 88 ? 19.308 16.071 17.247 1.00 46.12 85 LEU A CA 1
ATOM 716 C C . LEU A 1 88 ? 20.406 15.099 17.697 1.00 45.17 85 LEU A C 1
ATOM 717 O O . LEU A 1 88 ? 20.243 13.887 17.590 1.00 56.36 85 LEU A O 1
ATOM 722 N N . PRO A 1 89 ? 21.539 15.625 18.196 1.00 42.55 86 PRO A N 1
ATOM 723 C CA . PRO A 1 89 ? 22.690 14.783 18.568 1.00 38.03 86 PRO A CA 1
ATOM 724 C C . PRO A 1 89 ? 22.487 13.986 19.851 1.00 43.61 86 PRO A C 1
ATOM 725 O O . PRO A 1 89 ? 23.265 13.072 20.135 1.00 53.25 86 PRO A O 1
ATOM 729 N N . PHE A 1 90 ? 21.466 14.343 20.621 1.00 43.34 87 PHE A N 1
ATOM 730 C CA . PHE A 1 90 ? 21.313 13.825 21.972 1.00 41.98 87 PHE A CA 1
ATOM 731 C C . PHE A 1 90 ? 21.232 12.319 22.029 1.00 41.46 87 PHE A C 1
ATOM 732 O O . PHE A 1 90 ? 21.943 11.710 22.829 1.00 46.51 87 PHE A O 1
ATOM 740 N N . GLN A 1 91 ? 20.389 11.708 21.192 1.00 45.86 88 GLN A N 1
ATOM 741 C CA . GLN A 1 91 ? 20.237 10.249 21.250 1.00 46.87 88 GLN A CA 1
ATOM 742 C C . GLN A 1 91 ? 21.565 9.551 20.915 1.00 53.61 88 GLN A C 1
ATOM 743 O O . GLN A 1 91 ? 21.899 8.538 21.527 1.00 65.96 88 GLN A O 1
ATOM 749 N N A ASN A 1 92 ? 22.342 10.099 19.981 0.74 51.39 89 ASN A N 1
ATOM 750 N N B ASN A 1 92 ? 22.312 10.112 19.975 0.26 50.80 89 ASN A N 1
ATOM 751 C CA A ASN A 1 92 ? 23.627 9.492 19.638 0.74 48.19 89 ASN A CA 1
ATOM 752 C CA B ASN A 1 92 ? 23.619 9.579 19.633 0.26 48.46 89 ASN A CA 1
ATOM 753 C C A ASN A 1 92 ? 24.624 9.586 20.801 0.74 48.74 89 ASN A C 1
ATOM 754 C C B ASN A 1 92 ? 24.542 9.561 20.841 0.26 48.51 89 ASN A C 1
ATOM 755 O O A ASN A 1 92 ? 25.394 8.659 21.026 0.74 50.01 89 ASN A O 1
ATOM 756 O O B ASN A 1 92 ? 25.174 8.547 21.132 0.26 49.76 89 ASN A O 1
ATOM 765 N N . ASP A 1 93 ? 24.602 10.680 21.555 1.00 46.83 90 ASP A N 1
ATOM 766 C CA . ASP A 1 93 ? 25.420 10.758 22.776 1.00 55.46 90 ASP A CA 1
ATOM 767 C C . ASP A 1 93 ? 24.998 9.737 23.834 1.00 57.68 90 ASP A C 1
ATOM 768 O O . ASP A 1 93 ? 25.848 9.090 24.443 1.00 57.46 90 ASP A O 1
ATOM 773 N N . LEU A 1 94 ? 23.694 9.591 24.052 1.00 53.33 91 LEU A N 1
ATOM 774 C CA . LEU A 1 94 ? 23.217 8.677 25.088 1.00 53.85 91 LEU A CA 1
ATOM 775 C C . LEU A 1 94 ? 23.679 7.257 24.809 1.00 57.34 91 LEU A C 1
ATOM 776 O O . LEU A 1 94 ? 24.069 6.544 25.717 1.00 59.74 91 LEU A O 1
ATOM 781 N N . LEU A 1 95 ? 23.653 6.856 23.547 1.00 56.49 92 LEU A N 1
ATOM 782 C CA . LEU A 1 95 ? 24.026 5.497 23.205 1.00 50.67 92 LEU A CA 1
ATOM 783 C C . LEU A 1 95 ? 25.538 5.306 23.334 1.00 50.37 92 LEU A C 1
ATOM 784 O O . LEU A 1 95 ? 26.014 4.262 23.790 1.00 52.71 92 LEU A O 1
ATOM 789 N N . GLN A 1 96 ? 26.286 6.327 22.930 1.00 48.73 93 GLN A N 1
ATOM 790 C CA . GLN A 1 96 ? 27.742 6.269 22.931 1.00 49.88 93 GLN A CA 1
ATOM 791 C C . GLN A 1 96 ? 28.257 6.214 24.348 1.00 51.63 93 GLN A C 1
ATOM 792 O O . GLN A 1 96 ? 29.275 5.588 24.628 1.00 54.82 93 GLN A O 1
ATOM 798 N N . LEU A 1 97 ? 27.536 6.888 25.230 1.00 57.44 94 LEU A N 1
ATOM 799 C CA . LEU A 1 97 ? 27.854 6.912 26.639 1.00 62.07 94 LEU A CA 1
ATOM 800 C C . LEU A 1 97 ? 27.661 5.534 27.222 1.00 64.24 94 LEU A C 1
ATOM 801 O O . LEU A 1 97 ? 28.522 5.001 27.919 1.00 71.50 94 LEU A O 1
ATOM 806 N N . GLN A 1 98 ? 26.509 4.965 26.917 1.00 61.34 95 GLN A N 1
ATOM 807 C CA . GLN A 1 98 ? 26.133 3.657 27.420 1.00 58.12 95 GLN A CA 1
ATOM 808 C C . GLN A 1 98 ? 27.109 2.580 26.958 1.00 58.78 95 GLN A C 1
ATOM 809 O O . GLN A 1 98 ? 27.584 1.777 27.763 1.00 65.55 95 GLN A O 1
ATOM 815 N N . ILE A 1 99 ? 27.411 2.588 25.660 1.00 55.22 96 ILE A N 1
ATOM 816 C CA . ILE A 1 99 ? 28.360 1.656 25.062 1.00 53.53 96 ILE A CA 1
ATOM 817 C C . ILE A 1 99 ? 29.765 1.780 25.656 1.00 58.15 96 ILE A C 1
ATOM 818 O O . ILE A 1 99 ? 30.427 0.773 25.923 1.00 64.83 96 ILE A O 1
ATOM 823 N N . LEU A 1 100 ? 30.220 3.006 25.874 1.00 55.94 97 LEU A N 1
ATOM 824 C CA . LEU A 1 100 ? 31.510 3.204 26.529 1.00 57.34 97 LEU A CA 1
ATOM 825 C C . LEU A 1 100 ? 31.535 2.586 27.926 1.00 56.32 97 LEU A C 1
ATOM 826 O O . LEU A 1 100 ? 32.483 1.881 28.268 1.00 59.41 97 LEU A O 1
ATOM 831 N N . GLU A 1 101 ? 30.502 2.852 28.727 1.00 52.27 98 GLU A N 1
ATOM 832 C CA . GLU A 1 101 ? 30.437 2.325 30.092 1.00 55.83 98 GLU A CA 1
ATOM 833 C C . GLU A 1 101 ? 30.487 0.807 30.106 1.00 60.63 98 GLU A C 1
ATOM 834 O O . GLU A 1 101 ? 31.188 0.208 30.922 1.00 72.08 98 GLU A O 1
ATOM 840 N N . ALA A 1 102 ? 29.755 0.194 29.186 1.00 56.51 99 ALA A N 1
ATOM 841 C CA . ALA A 1 102 ? 29.664 -1.262 29.104 1.00 52.82 99 ALA A CA 1
ATOM 842 C C . ALA A 1 102 ? 31.011 -1.929 28.859 1.00 61.30 99 ALA A C 1
ATOM 843 O O . ALA A 1 102 ? 31.287 -2.976 29.438 1.00 80.71 99 ALA A O 1
ATOM 845 N N . PHE A 1 103 ? 31.859 -1.332 28.024 1.00 57.94 100 PHE A N 1
ATOM 846 C CA . PHE A 1 103 ? 33.066 -2.038 27.576 1.00 56.68 100 PHE A CA 1
ATOM 847 C C . PHE A 1 103 ? 34.367 -1.576 28.223 1.00 62.19 100 PHE A C 1
ATOM 848 O O . PHE A 1 103 ? 35.420 -2.193 28.023 1.00 65.01 100 PHE A O 1
ATOM 856 N N . ALA A 1 104 ? 34.304 -0.503 29.003 1.00 64.77 101 ALA A N 1
ATOM 857 C CA . ALA A 1 104 ? 35.515 0.035 29.608 1.00 61.13 101 ALA A CA 1
ATOM 858 C C . ALA A 1 104 ? 35.397 0.135 31.120 1.00 72.25 101 ALA A C 1
ATOM 859 O O . ALA A 1 104 ? 34.301 0.307 31.653 1.00 82.09 101 ALA A O 1
ATOM 861 N N . SER A 1 105 ? 36.539 0.043 31.798 1.00 71.37 102 SER A N 1
ATOM 862 C CA . SER A 1 105 ? 36.599 0.174 33.246 1.00 68.10 102 SER A CA 1
ATOM 863 C C . SER A 1 105 ? 36.146 1.543 33.700 1.00 69.94 102 SER A C 1
ATOM 864 O O . SER A 1 105 ? 36.122 2.490 32.921 1.00 70.66 102 SER A O 1
ATOM 867 N N . SER A 1 106 ? 35.814 1.649 34.979 1.00 79.09 103 SER A N 1
ATOM 868 C CA . SER A 1 106 ? 35.377 2.914 35.540 1.00 79.62 103 SER A CA 1
ATOM 869 C C . SER A 1 106 ? 36.459 3.973 35.369 1.00 84.14 103 SER A C 1
ATOM 870 O O . SER A 1 106 ? 36.173 5.109 34.993 1.00 88.68 103 SER A O 1
ATOM 873 N N . ALA A 1 107 ? 37.705 3.590 35.624 1.00 79.81 104 ALA A N 1
ATOM 874 C CA . ALA A 1 107 ? 38.823 4.506 35.458 1.00 82.60 104 ALA A CA 1
ATOM 875 C C . ALA A 1 107 ? 38.932 4.980 34.007 1.00 78.82 104 ALA A C 1
ATOM 876 O O . ALA A 1 107 ? 39.231 6.144 33.758 1.00 85.62 104 ALA A O 1
ATOM 878 N N . GLN A 1 108 ? 38.683 4.086 33.055 1.00 72.83 105 GLN A N 1
ATOM 879 C CA . GLN A 1 108 ? 38.739 4.454 31.641 1.00 67.26 105 GLN A CA 1
ATOM 880 C C . GLN A 1 108 ? 37.607 5.398 31.221 1.00 68.74 105 GLN A C 1
ATOM 881 O O . GLN A 1 108 ? 37.803 6.260 30.359 1.00 76.18 105 GLN A O 1
ATOM 887 N N . THR A 1 109 ? 36.428 5.237 31.816 1.00 62.11 106 THR A N 1
ATOM 888 C CA . THR A 1 109 ? 35.267 6.014 31.392 1.00 68.24 106 THR A CA 1
ATOM 889 C C . THR A 1 109 ? 35.105 7.313 32.181 1.00 71.56 106 THR A C 1
ATOM 890 O O . THR A 1 109 ? 34.500 8.268 31.697 1.00 66.45 106 THR A O 1
ATOM 894 N N . SER A 1 110 ? 35.645 7.343 33.393 1.00 79.45 107 SER A N 1
ATOM 895 C CA . SER A 1 110 ? 35.518 8.509 34.257 1.00 77.92 107 SER A CA 1
ATOM 896 C C . SER A 1 110 ? 35.869 9.831 33.559 1.00 83.16 107 SER A C 1
ATOM 897 O O . SER A 1 110 ? 35.083 10.776 33.631 1.00 82.13 107 SER A O 1
ATOM 900 N N . PRO A 1 111 ? 37.032 9.910 32.874 1.00 87.87 108 PRO A N 1
ATOM 901 C CA . PRO A 1 111 ? 37.323 11.192 32.215 1.00 81.46 108 PRO A CA 1
ATOM 902 C C . PRO A 1 111 ? 36.261 11.611 31.208 1.00 74.52 108 PRO A C 1
ATOM 903 O O . PRO A 1 111 ? 35.880 12.777 31.153 1.00 78.13 108 PRO A O 1
ATOM 907 N N . PHE A 1 112 ? 35.771 10.657 30.433 1.00 69.55 109 PHE A N 1
ATOM 908 C CA . PHE A 1 112 ? 34.794 10.953 29.393 1.00 57.60 109 PHE A CA 1
ATOM 909 C C . PHE A 1 112 ? 33.433 11.327 29.948 1.00 62.01 109 PHE A C 1
ATOM 910 O O . PHE A 1 112 ? 32.763 12.198 29.393 1.00 67.56 109 PHE A O 1
ATOM 918 N N . ARG A 1 113 ? 33.009 10.665 31.023 1.00 61.50 110 ARG A N 1
ATOM 919 C CA . ARG A 1 113 ? 31.727 11.000 31.626 1.00 61.31 110 ARG A CA 1
ATOM 920 C C . ARG A 1 113 ? 31.803 12.414 32.173 1.00 68.65 110 ARG A C 1
ATOM 921 O O . ARG A 1 113 ? 30.895 13.223 31.984 1.00 70.49 110 ARG A O 1
ATOM 929 N N . THR A 1 114 ? 32.910 12.707 32.842 1.00 75.04 111 THR A N 1
ATOM 930 C CA . THR A 1 114 ? 33.098 14.002 33.476 1.00 75.40 111 THR A CA 1
ATOM 931 C C . THR A 1 114 ? 33.064 15.119 32.450 1.00 74.68 111 THR A C 1
ATOM 932 O O . THR A 1 114 ? 32.439 16.154 32.669 1.00 80.77 111 THR A O 1
ATOM 936 N N . GLU A 1 115 ? 33.711 14.896 31.317 1.00 68.01 112 GLU A N 1
ATOM 937 C CA . GLU A 1 115 ? 33.713 15.895 30.273 1.00 65.69 112 GLU A CA 1
ATOM 938 C C . GLU A 1 115 ? 32.290 16.132 29.755 1.00 70.67 112 GLU A C 1
ATOM 939 O O . GLU A 1 115 ? 31.886 17.270 29.492 1.00 76.79 112 GLU A O 1
ATOM 945 N N . TYR A 1 116 ? 31.530 15.051 29.627 1.00 65.67 113 TYR A N 1
ATOM 946 C CA . TYR A 1 116 ? 30.169 15.133 29.129 1.00 60.63 113 TYR A CA 1
ATOM 947 C C . TYR A 1 116 ? 29.272 15.912 30.091 1.00 65.54 113 TYR A C 1
ATOM 948 O O . TYR A 1 116 ? 28.441 16.715 29.665 1.00 66.55 113 TYR A O 1
ATOM 957 N N . GLN A 1 117 ? 29.449 15.688 31.388 1.00 69.46 114 GLN A N 1
ATOM 958 C CA . GLN A 1 117 ? 28.641 16.380 32.390 1.00 69.99 114 GLN A CA 1
ATOM 959 C C . GLN A 1 117 ? 29.035 17.843 32.521 1.00 71.78 114 GLN A C 1
ATOM 960 O O . GLN A 1 117 ? 28.203 18.697 32.828 1.00 81.82 114 GLN A O 1
ATOM 966 N N . ASP A 1 118 ? 30.297 18.140 32.248 1.00 70.76 115 ASP A N 1
ATOM 967 C CA . ASP A 1 118 ? 30.780 19.505 32.370 1.00 75.36 115 ASP A CA 1
ATOM 968 C C . ASP A 1 118 ? 30.576 20.324 31.096 1.00 75.51 115 ASP A C 1
ATOM 969 O O . ASP A 1 118 ? 30.560 21.547 31.150 1.00 82.31 115 ASP A O 1
ATOM 974 N N . THR A 1 119 ? 30.427 19.671 29.948 1.00 71.88 116 THR A N 1
ATOM 975 C CA . THR A 1 119 ? 30.292 20.429 28.703 1.00 69.87 116 THR A CA 1
ATOM 976 C C . THR A 1 119 ? 29.099 20.028 27.834 1.00 71.23 116 THR A C 1
ATOM 977 O O . THR A 1 119 ? 28.672 20.808 26.986 1.00 71.93 116 THR A O 1
ATOM 981 N N . GLY A 1 120 ? 28.561 18.838 28.055 1.00 68.40 117 GLY A N 1
ATOM 982 C CA . GLY A 1 120 ? 27.465 18.357 27.243 1.00 63.54 117 GLY A CA 1
ATOM 983 C C . GLY A 1 120 ? 27.914 17.768 25.930 1.00 62.73 117 GLY A C 1
ATOM 984 O O . GLY A 1 120 ? 27.113 17.526 25.047 1.00 61.94 117 GLY A O 1
ATOM 985 N N . ARG A 1 121 ? 29.211 17.537 25.807 1.00 65.52 118 ARG A N 1
ATOM 986 C CA . ARG A 1 121 ? 29.786 16.965 24.604 1.00 65.41 118 ARG A CA 1
ATOM 987 C C . ARG A 1 121 ? 30.674 15.784 24.950 1.00 69.00 118 ARG A C 1
ATOM 988 O O . ARG A 1 121 ? 31.130 15.650 26.069 1.00 66.91 118 ARG A O 1
ATOM 996 N N . LEU A 1 122 ? 30.880 14.911 23.979 1.00 73.86 119 LEU A N 1
ATOM 997 C CA . LEU A 1 122 ? 31.718 13.741 24.144 1.00 64.34 119 LEU A CA 1
ATOM 998 C C . LEU A 1 122 ? 32.938 13.913 23.274 1.00 67.85 119 LEU A C 1
ATOM 999 O O . LEU A 1 122 ? 32.850 14.413 22.169 1.00 79.12 119 LEU A O 1
ATOM 1004 N N . SER A 1 123 ? 34.085 13.510 23.781 1.00 68.86 120 SER A N 1
ATOM 1005 C CA . SER A 1 123 ? 35.335 13.730 23.086 1.00 69.82 120 SER A CA 1
ATOM 1006 C C . SER A 1 123 ? 35.694 12.584 22.158 1.00 73.08 120 SER A C 1
ATOM 1007 O O . SER A 1 123 ? 36.778 12.556 21.613 1.00 88.82 120 SER A O 1
ATOM 1010 N N . TYR A 1 124 ? 34.801 11.622 22.003 1.00 64.25 121 TYR A N 1
ATOM 1011 C CA . TYR A 1 124 ? 35.079 10.485 21.144 1.00 61.26 121 TYR A CA 1
ATOM 1012 C C . TYR A 1 124 ? 33.949 10.179 20.179 1.00 61.00 121 TYR A C 1
ATOM 1013 O O . TYR A 1 124 ? 32.830 10.600 20.379 1.00 60.39 121 TYR A O 1
ATOM 1022 N N . ALA A 1 125 ? 34.272 9.474 19.107 1.00 57.14 122 ALA A N 1
ATOM 1023 C CA . ALA A 1 125 ? 33.281 9.046 18.139 1.00 49.52 122 ALA A CA 1
ATOM 1024 C C . ALA A 1 125 ? 33.333 7.547 17.929 1.00 57.36 122 ALA A C 1
ATOM 1025 O O . ALA A 1 125 ? 34.396 6.979 17.817 1.00 75.32 122 ALA A O 1
ATOM 1027 N N . LEU A 1 126 ? 32.169 6.920 17.880 1.00 53.41 123 LEU A N 1
ATOM 1028 C CA . LEU A 1 126 ? 32.030 5.479 17.793 1.00 51.45 123 LEU A CA 1
ATOM 1029 C C . LEU A 1 126 ? 32.243 4.988 16.367 1.00 53.93 123 LEU A C 1
ATOM 1030 O O . LEU A 1 126 ? 31.572 5.451 15.457 1.00 57.66 123 LEU A O 1
ATOM 1035 N N . ALA A 1 127 ? 33.171 4.064 16.153 1.00 54.52 124 ALA A N 1
ATOM 1036 C CA . ALA A 1 127 ? 33.400 3.566 14.796 1.00 50.65 124 ALA A CA 1
ATOM 1037 C C . ALA A 1 127 ? 33.273 2.056 14.709 1.00 54.96 124 ALA A C 1
ATOM 1038 O O . ALA A 1 127 ? 34.207 1.336 15.050 1.00 60.26 124 ALA A O 1
ATOM 1040 N N . ILE A 1 128 ? 32.128 1.583 14.223 1.00 63.04 125 ILE A N 1
ATOM 1041 C CA . ILE A 1 128 ? 31.807 0.157 14.242 1.00 58.26 125 ILE A CA 1
ATOM 1042 C C . ILE A 1 128 ? 31.437 -0.451 12.883 1.00 59.12 125 ILE A C 1
ATOM 1043 O O . ILE A 1 128 ? 31.955 -1.503 12.510 1.00 61.80 125 ILE A O 1
ATOM 1048 N N . SER A 1 129 ? 30.519 0.183 12.156 1.00 59.66 126 SER A N 1
ATOM 1049 C CA . SER A 1 129 ? 30.032 -0.378 10.890 1.00 58.41 126 SER A CA 1
ATOM 1050 C C . SER A 1 129 ? 31.120 -0.545 9.831 1.00 64.41 126 SER A C 1
ATOM 1051 O O . SER A 1 129 ? 31.986 0.310 9.688 1.00 71.94 126 SER A O 1
ATOM 1054 N N . GLU A 1 130 ? 31.060 -1.637 9.075 1.00 73.05 127 GLU A N 1
ATOM 1055 C CA . GLU A 1 130 ? 31.985 -1.8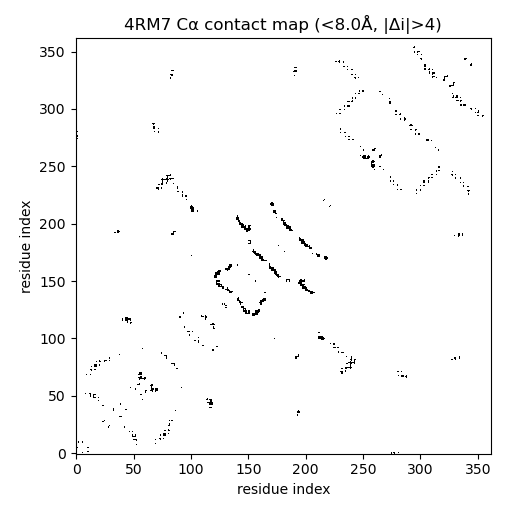61 7.965 1.00 78.52 127 GLU A CA 1
ATOM 1056 C C . GLU A 1 130 ? 31.221 -2.111 6.668 1.00 92.74 127 GLU A C 1
ATOM 1057 O O . GLU A 1 130 ? 30.121 -2.673 6.689 1.00 95.13 127 GLU A O 1
ATOM 1063 N N . PRO A 1 131 ? 31.814 -1.714 5.528 1.00 98.11 128 PRO A N 1
ATOM 1064 C CA . PRO A 1 131 ? 31.169 -1.832 4.213 1.00 102.41 128 PRO A CA 1
ATOM 1065 C C . PRO A 1 131 ? 30.747 -3.252 3.820 1.00 105.53 128 PRO A C 1
ATOM 1066 O O . PRO A 1 131 ? 29.723 -3.408 3.154 1.00 107.40 128 PRO A O 1
ATOM 1070 N N . GLU A 1 132 ? 31.519 -4.253 4.236 1.00 106.17 129 GLU A N 1
ATOM 1071 C CA . GLU A 1 132 ? 31.376 -5.617 3.732 1.00 108.02 129 GLU A CA 1
ATOM 1072 C C . GLU A 1 132 ? 31.532 -5.643 2.216 1.00 109.25 129 GLU A C 1
ATOM 1073 O O . GLU A 1 132 ? 30.923 -6.468 1.536 1.00 112.95 129 GLU A O 1
ATOM 1087 N N . ARG A 1 141 ? 35.818 -6.871 9.310 1.00 95.07 138 ARG A N 1
ATOM 1088 C CA . ARG A 1 141 ? 37.150 -7.101 8.763 1.00 90.92 138 ARG A CA 1
ATOM 1089 C C . ARG A 1 141 ? 38.246 -6.156 9.290 1.00 81.89 138 ARG A C 1
ATOM 1090 O O . ARG A 1 141 ? 39.360 -6.162 8.768 1.00 88.17 138 ARG A O 1
ATOM 1098 N N . THR A 1 142 ? 37.950 -5.363 10.319 1.00 73.07 139 THR A N 1
ATOM 1099 C CA . THR A 1 142 ? 38.968 -4.491 10.921 1.00 70.81 139 THR A CA 1
ATOM 1100 C C . THR A 1 142 ? 39.781 -5.250 11.965 1.00 74.20 139 THR A C 1
ATOM 1101 O O . THR A 1 142 ? 39.238 -5.734 12.955 1.00 78.28 139 THR A O 1
ATOM 1105 N N . HIS A 1 143 ? 41.086 -5.338 11.743 1.00 78.24 140 HIS A N 1
ATOM 1106 C CA . HIS A 1 143 ? 41.971 -6.165 12.563 1.00 81.65 140 HIS A CA 1
ATOM 1107 C C . HIS A 1 143 ? 42.998 -5.360 13.348 1.00 78.87 140 HIS A C 1
ATOM 1108 O O . HIS A 1 143 ? 43.351 -4.246 12.962 1.00 77.07 140 HIS A O 1
ATOM 1115 N N . VAL A 1 144 ? 43.502 -5.940 14.422 1.00 75.46 141 VAL A N 1
ATOM 1116 C CA . VAL A 1 144 ? 44.719 -5.459 15.036 1.00 71.61 141 VAL A CA 1
ATOM 1117 C C . VAL A 1 144 ? 45.695 -6.611 15.022 1.00 77.44 141 VAL A C 1
ATOM 1118 O O . VAL A 1 144 ? 45.367 -7.707 15.432 1.00 87.96 141 VAL A O 1
ATOM 1122 N N . THR A 1 145 ? 46.896 -6.362 14.537 1.00 75.41 142 THR A N 1
ATOM 1123 C CA . THR A 1 145 ? 47.883 -7.408 14.419 1.00 75.27 142 THR A CA 1
ATOM 1124 C C . THR A 1 145 ? 49.212 -6.912 14.919 1.00 78.03 142 THR A C 1
ATOM 1125 O O . THR A 1 145 ? 49.439 -5.719 15.018 1.00 75.90 142 THR A O 1
ATOM 1129 N N . ARG A 1 146 ? 50.082 -7.846 15.267 1.00 87.17 143 ARG A N 1
ATOM 1130 C CA . ARG A 1 146 ? 51.421 -7.514 15.709 1.00 85.17 143 ARG A CA 1
ATOM 1131 C C . ARG A 1 146 ? 52.350 -7.619 14.525 1.00 85.45 143 ARG A C 1
ATOM 1132 O O . ARG A 1 146 ? 52.232 -8.534 13.722 1.00 94.22 143 ARG A O 1
ATOM 1140 N N . GLU A 1 147 ? 53.253 -6.663 14.387 1.00 83.61 144 GLU A N 1
ATOM 1141 C CA . GLU A 1 147 ? 54.221 -6.739 13.315 1.00 86.46 144 GLU A CA 1
ATOM 1142 C C . GLU A 1 147 ? 55.505 -7.318 13.865 1.00 103.99 144 GLU A C 1
ATOM 1143 O O . GLU A 1 147 ? 55.894 -8.438 13.540 1.00 107.57 144 GLU A O 1
ATOM 1149 N N . GLY A 1 148 ? 56.150 -6.557 14.731 1.00 107.83 145 GLY A N 1
ATOM 1150 C CA . GLY A 1 148 ? 57.252 -7.080 15.494 1.00 101.17 145 GLY A CA 1
ATOM 1151 C C . GLY A 1 148 ? 57.021 -6.734 16.936 1.00 102.12 145 GLY A C 1
ATOM 1152 O O . GLY A 1 148 ? 56.491 -7.514 17.707 1.00 107.49 145 GLY A O 1
ATOM 1153 N N . ASP A 1 149 ? 57.401 -5.517 17.272 1.00 104.36 146 ASP A N 1
ATOM 1154 C CA . ASP A 1 149 ? 57.287 -4.992 18.615 1.00 107.57 146 ASP A CA 1
ATOM 1155 C C . ASP A 1 149 ? 56.112 -4.040 18.691 1.00 104.74 146 ASP A C 1
ATOM 1156 O O . ASP A 1 149 ? 55.986 -3.266 19.633 1.00 107.38 146 ASP A O 1
ATOM 1161 N N . THR A 1 150 ? 55.271 -4.075 17.665 1.00 103.78 147 THR A N 1
ATOM 1162 C CA . THR A 1 150 ? 54.200 -3.111 17.517 1.00 97.60 147 THR A CA 1
ATOM 1163 C C . THR A 1 150 ? 52.861 -3.765 17.267 1.00 90.85 147 THR A C 1
ATOM 1164 O O . THR A 1 150 ? 52.784 -4.879 16.765 1.00 88.78 147 THR A O 1
ATOM 1168 N N . LEU A 1 151 ? 51.808 -3.041 17.623 1.00 83.35 148 LEU A N 1
ATOM 1169 C CA . LEU A 1 151 ? 50.443 -3.437 17.336 1.00 77.17 148 LEU A CA 1
ATOM 1170 C C . LEU A 1 151 ? 49.910 -2.522 16.250 1.00 75.62 148 LEU A C 1
ATOM 1171 O O . LEU A 1 151 ? 49.971 -1.309 16.368 1.00 72.05 148 LEU A O 1
ATOM 1176 N N . VAL A 1 152 ? 49.400 -3.110 15.183 1.00 76.76 149 VAL A N 1
ATOM 1177 C CA . VAL A 1 152 ? 48.974 -2.336 14.035 1.00 75.32 149 VAL A CA 1
ATOM 1178 C C . VAL A 1 152 ? 47.527 -2.595 13.616 1.00 71.24 149 VAL A C 1
ATOM 1179 O O . VAL A 1 152 ? 47.112 -3.731 13.468 1.00 69.10 149 VAL A O 1
ATOM 1191 N N . ASN A 1 154 ? 44.234 -2.162 11.000 1.00 65.86 151 ASN A N 1
ATOM 1192 C CA . ASN A 1 154 ? 43.832 -1.996 9.608 1.00 64.44 151 ASN A CA 1
ATOM 1193 C C . ASN A 1 154 ? 42.364 -2.321 9.431 1.00 65.18 151 ASN A C 1
ATOM 1194 O O . ASN A 1 154 ? 41.890 -3.367 9.875 1.00 66.38 151 ASN A O 1
ATOM 1199 N N . GLY A 1 155 ? 41.650 -1.414 8.777 1.00 63.26 152 GLY A N 1
ATOM 1200 C CA . GLY A 1 155 ? 40.223 -1.552 8.585 1.00 61.97 152 GLY A CA 1
ATOM 1201 C C . GLY A 1 155 ? 39.612 -0.244 8.129 1.00 62.26 152 GLY A C 1
ATOM 1202 O O . GLY A 1 155 ? 40.297 0.773 8.036 1.00 66.50 152 GLY A O 1
ATOM 1203 N N . THR A 1 156 ? 38.316 -0.281 7.842 1.00 61.48 153 THR A N 1
ATOM 1204 C CA . THR A 1 156 ? 37.575 0.874 7.367 1.00 56.69 153 THR A CA 1
ATOM 1205 C C . THR A 1 156 ? 36.224 0.915 8.055 1.00 65.76 153 THR A C 1
ATOM 1206 O O . THR A 1 156 ? 35.454 -0.045 7.997 1.00 68.90 153 THR A O 1
ATOM 1210 N N . LYS A 1 157 ? 35.939 2.025 8.719 1.00 65.11 154 LYS A N 1
ATOM 1211 C CA . LYS A 1 157 ? 34.678 2.162 9.405 1.00 57.28 154 LYS A CA 1
ATOM 1212 C C . LYS A 1 157 ? 33.810 3.138 8.647 1.00 57.28 154 LYS A C 1
ATOM 1213 O O . LYS A 1 157 ? 34.294 4.113 8.081 1.00 56.43 154 LYS A O 1
ATOM 1227 N N . PHE A 1 159 ? 29.949 5.321 8.215 1.00 69.64 156 PHE A N 1
ATOM 1228 C CA . PHE A 1 159 ? 28.890 6.027 8.939 1.00 63.65 156 PHE A CA 1
ATOM 1229 C C . PHE A 1 159 ? 29.325 6.406 10.361 1.00 58.94 156 PHE A C 1
ATOM 1230 O O . PHE A 1 159 ? 28.597 6.186 11.320 1.00 61.08 156 PHE A O 1
ATOM 1238 N N . VAL A 1 160 ? 30.525 6.958 10.491 1.00 55.57 157 VAL A N 1
ATOM 1239 C CA . VAL A 1 160 ? 31.051 7.340 11.793 1.00 52.63 157 VAL A CA 1
ATOM 1240 C C . VAL A 1 160 ? 30.586 8.735 12.145 1.00 59.65 157 VAL A C 1
ATOM 1241 O O . VAL A 1 160 ? 31.116 9.716 11.619 1.00 64.30 157 VAL A O 1
ATOM 1245 N N . ASN A 1 161 ? 29.596 8.833 13.032 1.00 62.77 158 ASN A N 1
ATOM 1246 C CA . ASN A 1 161 ? 29.106 10.141 13.448 1.00 65.45 158 ASN A CA 1
ATOM 1247 C C . ASN A 1 161 ? 30.234 10.989 13.980 1.00 66.37 158 ASN A C 1
ATOM 1248 O O . ASN A 1 161 ? 30.977 10.568 14.866 1.00 65.45 158 ASN A O 1
ATOM 1253 N N . ASN A 1 162 ? 30.341 12.189 13.421 1.00 68.73 159 ASN A N 1
ATOM 1254 C CA . ASN A 1 162 ? 31.426 13.127 13.736 1.00 64.75 159 ASN A CA 1
ATOM 1255 C C . ASN A 1 162 ? 32.821 12.521 13.587 1.00 63.60 159 ASN A C 1
ATOM 1256 O O . ASN A 1 162 ? 33.774 12.932 14.259 1.00 61.66 159 ASN A O 1
ATOM 1261 N N . GLY A 1 163 ? 32.948 11.563 12.675 1.00 58.15 160 GLY A N 1
ATOM 1262 C CA . GLY A 1 163 ? 34.223 10.909 12.445 1.00 56.66 160 GLY A CA 1
ATOM 1263 C C . GLY A 1 163 ? 35.315 11.862 12.015 1.00 57.33 160 GLY A C 1
ATOM 1264 O O . GLY A 1 163 ? 36.473 11.679 12.351 1.00 71.53 160 GLY A O 1
ATOM 1265 N N . GLU A 1 164 ? 34.924 12.898 11.290 1.00 59.66 161 GLU A N 1
ATOM 1266 C CA . GLU A 1 164 ? 35.860 13.827 10.683 1.00 62.70 161 GLU A CA 1
ATOM 1267 C C . GLU A 1 164 ? 36.630 14.675 11.681 1.00 68.83 161 GLU A C 1
ATOM 1268 O O . GLU A 1 164 ? 37.787 15.010 11.445 1.00 73.79 161 GLU A O 1
ATOM 1274 N N . TYR A 1 165 ? 35.996 15.031 12.792 1.00 67.76 162 TYR A N 1
ATOM 1275 C CA . TYR A 1 165 ? 36.615 15.982 13.712 1.00 64.31 162 TYR A CA 1
ATOM 1276 C C . TYR A 1 165 ? 36.745 15.491 15.147 1.00 62.90 162 TYR A C 1
ATOM 1277 O O . TYR A 1 165 ? 37.423 16.123 15.944 1.00 70.10 162 TYR A O 1
ATOM 1286 N N . ALA A 1 166 ? 36.104 14.378 15.483 1.00 60.05 163 ALA A N 1
ATOM 1287 C CA . ALA A 1 166 ? 36.200 13.841 16.836 1.00 61.86 163 ALA A CA 1
ATOM 1288 C C . ALA A 1 166 ? 37.660 13.630 17.239 1.00 65.37 163 ALA A C 1
ATOM 1289 O O . ALA A 1 166 ? 38.459 13.135 16.444 1.00 68.06 163 ALA A O 1
ATOM 1291 N N . PRO A 1 167 ? 38.006 14.022 18.472 1.00 61.53 164 PRO A N 1
ATOM 1292 C CA . PRO A 1 167 ? 39.351 13.891 19.039 1.00 61.96 164 PRO A CA 1
ATOM 1293 C C . PRO A 1 167 ? 39.828 12.446 19.114 1.00 60.33 164 PRO A C 1
ATOM 1294 O O . PRO A 1 167 ? 41.019 12.184 19.061 1.00 61.36 164 PRO A O 1
ATOM 1298 N N . ALA A 1 168 ? 38.901 11.513 19.227 1.00 56.97 165 ALA A N 1
ATOM 1299 C CA . ALA A 1 168 ? 39.269 10.120 19.382 1.00 55.08 165 ALA A CA 1
ATOM 1300 C C . ALA A 1 168 ? 38.201 9.200 18.787 1.00 61.58 165 ALA A C 1
ATOM 1301 O O . ALA A 1 168 ? 37.023 9.559 18.698 1.00 57.68 165 ALA A O 1
ATOM 1303 N N . LEU A 1 169 ? 38.626 8.008 18.391 1.00 60.13 166 LEU A N 1
ATOM 1304 C CA . LEU A 1 169 ? 37.743 7.053 17.753 1.00 52.05 166 LEU A CA 1
ATOM 1305 C C . LEU A 1 169 ? 37.652 5.774 18.567 1.00 56.95 166 LEU A C 1
ATOM 1306 O O . LEU A 1 169 ? 38.655 5.097 18.794 1.00 62.42 166 LEU A O 1
ATOM 1311 N N . LEU A 1 170 ? 36.448 5.456 19.029 1.00 55.65 167 LEU A N 1
ATOM 1312 C CA . LEU A 1 170 ? 36.220 4.205 19.722 1.00 53.33 167 LEU A CA 1
ATOM 1313 C C . LEU A 1 170 ? 35.926 3.122 18.684 1.00 54.02 167 LEU A C 1
ATOM 1314 O O . LEU A 1 170 ? 34.838 3.061 18.109 1.00 56.94 167 LEU A O 1
ATOM 1319 N N . VAL A 1 171 ? 36.910 2.266 18.455 1.00 57.05 168 VAL A N 1
ATOM 1320 C CA . VAL A 1 171 ? 36.904 1.368 17.309 1.00 61.41 168 VAL A CA 1
ATOM 1321 C C . VAL A 1 171 ? 36.760 -0.089 17.692 1.00 68.61 168 VAL A C 1
ATOM 1322 O O . VAL A 1 171 ? 37.474 -0.589 18.558 1.00 68.11 168 VAL A O 1
ATOM 1326 N N . SER A 1 172 ? 35.824 -0.757 17.025 1.00 68.37 169 SER A N 1
ATOM 1327 C CA . SER A 1 172 ? 35.609 -2.178 17.185 1.00 71.86 169 SER A CA 1
ATOM 1328 C C . SER A 1 172 ? 36.515 -2.926 16.215 1.00 76.39 169 SER A C 1
ATOM 1329 O O . SER A 1 172 ? 36.589 -2.564 15.042 1.00 77.11 169 SER A O 1
ATOM 1332 N N . ALA A 1 173 ? 37.196 -3.964 16.703 1.00 71.51 170 ALA A N 1
ATOM 1333 C CA . ALA A 1 173 ? 38.192 -4.680 15.900 1.00 73.24 170 ALA A CA 1
ATOM 1334 C C . ALA A 1 173 ? 38.407 -6.119 16.362 1.00 79.05 170 ALA A C 1
ATOM 1335 O O . ALA A 1 173 ? 38.251 -6.432 17.540 1.00 81.57 170 ALA A O 1
ATOM 1337 N N . TYR A 1 174 ? 38.755 -6.993 15.422 1.00 80.52 171 TYR A N 1
ATOM 1338 C CA . TYR A 1 174 ? 39.292 -8.309 15.763 1.00 76.72 171 TYR A CA 1
ATOM 1339 C C . TYR A 1 174 ? 40.728 -8.145 16.223 1.00 77.40 171 TYR A C 1
ATOM 1340 O O . TYR A 1 174 ? 41.577 -7.667 15.467 1.00 80.63 171 TYR A O 1
ATOM 1349 N N . ASP A 1 175 ? 40.998 -8.522 17.466 1.00 81.07 172 ASP A N 1
ATOM 1350 C CA . ASP A 1 175 ? 42.364 -8.543 17.963 1.00 83.53 172 ASP A CA 1
ATOM 1351 C C . ASP A 1 175 ? 42.984 -9.900 17.648 1.00 83.60 172 ASP A C 1
ATOM 1352 O O . ASP A 1 175 ? 42.433 -10.938 18.006 1.00 86.21 172 ASP A O 1
ATOM 1357 N N . LYS A 1 176 ? 44.125 -9.877 16.964 1.00 78.83 173 LYS A N 1
ATOM 1358 C CA . LYS A 1 176 ? 44.820 -11.096 16.569 1.00 83.77 173 LYS A CA 1
ATOM 1359 C C . LYS A 1 176 ? 46.185 -11.224 17.241 1.00 88.94 173 LYS A C 1
ATOM 1360 O O . LYS A 1 176 ? 46.956 -12.125 16.914 1.00 94.98 173 LYS A O 1
ATOM 1366 N N . THR A 1 177 ? 46.482 -10.318 18.169 1.00 85.47 174 THR A N 1
ATOM 1367 C CA . THR A 1 177 ? 47.794 -10.269 18.801 1.00 91.51 174 THR A CA 1
ATOM 1368 C C . THR A 1 177 ? 47.966 -11.352 19.860 1.00 101.36 174 THR A C 1
ATOM 1369 O O . THR A 1 177 ? 49.066 -11.560 20.370 1.00 106.90 174 THR A O 1
ATOM 1373 N N . GLY A 1 178 ? 46.874 -12.029 20.197 1.00 105.60 175 GLY A N 1
ATOM 1374 C CA . GLY A 1 178 ? 46.949 -13.180 21.073 1.00 112.75 175 GLY A CA 1
ATOM 1375 C C . GLY A 1 178 ? 47.450 -14.380 20.297 1.00 113.74 175 GLY A C 1
ATOM 1376 O O . GLY A 1 178 ? 47.317 -14.441 19.074 1.00 111.32 175 GLY A O 1
ATOM 1377 N N . ASP A 1 179 ? 48.036 -15.336 21.003 1.00 119.42 176 ASP A N 1
ATOM 1378 C CA . ASP A 1 179 ? 48.537 -16.541 20.357 1.00 126.56 176 ASP A CA 1
ATOM 1379 C C . ASP A 1 179 ? 47.384 -17.475 19.986 1.00 133.49 176 ASP A C 1
ATOM 1380 O O . ASP A 1 179 ? 46.731 -18.050 20.861 1.00 135.54 176 ASP A O 1
ATOM 1385 N N . ASP A 1 180 ? 47.145 -17.605 18.681 1.00 134.38 177 ASP A N 1
ATOM 1386 C CA . ASP A 1 180 ? 46.007 -18.350 18.139 1.00 133.91 177 ASP A CA 1
ATOM 1387 C C . ASP A 1 180 ? 44.683 -17.759 18.628 1.00 132.77 177 ASP A C 1
ATOM 1388 O O . ASP A 1 180 ? 44.339 -16.616 18.304 1.00 127.25 177 ASP A O 1
ATOM 1390 N N . PRO A 1 183 ? 41.923 -14.463 17.189 1.00 111.63 180 PRO A N 1
ATOM 1391 C CA . PRO A 1 183 ? 40.935 -13.540 16.614 1.00 108.22 180 PRO A CA 1
ATOM 1392 C C . PRO A 1 183 ? 39.731 -13.305 17.536 1.00 105.94 180 PRO A C 1
ATOM 1393 O O . PRO A 1 183 ? 38.789 -14.098 17.527 1.00 113.95 180 PRO A O 1
ATOM 1397 N N . GLU A 1 184 ? 39.760 -12.234 18.323 1.00 92.33 181 GLU A N 1
ATOM 1398 C CA . GLU A 1 184 ? 38.667 -11.970 19.256 1.00 95.83 181 GLU A CA 1
ATOM 1399 C C . GLU A 1 184 ? 38.141 -10.527 19.182 1.00 91.48 181 GLU A C 1
ATOM 1400 O O . GLU A 1 184 ? 38.858 -9.599 18.796 1.00 90.26 181 GLU A O 1
ATOM 1406 N N . PHE A 1 185 ? 36.881 -10.350 19.564 1.00 86.58 182 PHE A N 1
ATOM 1407 C CA . PHE A 1 185 ? 36.282 -9.028 19.609 1.00 78.32 182 PHE A CA 1
ATOM 1408 C C . PHE A 1 185 ? 37.009 -8.107 20.581 1.00 78.95 182 PHE A C 1
ATOM 1409 O O . PHE A 1 185 ? 37.423 -8.533 21.658 1.00 81.25 182 PHE A O 1
ATOM 1417 N N . SER A 1 186 ? 37.156 -6.841 20.200 1.00 76.07 183 SER A N 1
ATOM 1418 C CA . SER A 1 186 ? 37.881 -5.884 21.024 1.00 72.49 183 SER A CA 1
ATOM 1419 C C . SER A 1 186 ? 37.520 -4.456 20.673 1.00 68.47 183 SER A C 1
ATOM 1420 O O . SER A 1 186 ? 37.176 -4.158 19.525 1.00 69.07 183 SER A O 1
ATOM 1423 N N . PHE A 1 187 ? 37.603 -3.576 21.667 1.00 68.47 184 PHE A N 1
ATOM 1424 C CA . PHE A 1 187 ? 37.379 -2.150 21.462 1.00 64.59 184 PHE A CA 1
ATOM 1425 C C . PHE A 1 187 ? 38.664 -1.387 21.754 1.00 71.13 184 PHE A C 1
ATOM 1426 O O . PHE A 1 187 ? 39.392 -1.721 22.687 1.00 73.48 184 PHE A O 1
ATOM 1434 N N . TRP A 1 188 ? 38.928 -0.354 20.957 1.00 69.26 185 TRP A N 1
ATOM 1435 C CA . TRP A 1 188 ? 40.130 0.455 21.101 1.00 61.20 185 TRP A CA 1
ATOM 1436 C C . TRP A 1 188 ? 39.809 1.944 21.047 1.00 65.57 185 TRP A C 1
ATOM 1437 O O . TRP A 1 188 ? 39.196 2.413 20.090 1.00 65.24 185 TRP A O 1
ATOM 1456 N N . VAL A 1 190 ? 41.159 5.076 20.081 1.00 63.05 187 VAL A N 1
ATOM 1457 C CA . VAL A 1 190 ? 42.301 5.548 19.308 1.00 55.14 187 VAL A CA 1
ATOM 1458 C C . VAL A 1 190 ? 42.297 7.053 19.119 1.00 61.86 187 VAL A C 1
ATOM 1459 O O . VAL A 1 190 ? 41.338 7.610 18.595 1.00 62.85 187 VAL A O 1
ATOM 1463 N N . PRO A 1 191 ? 43.375 7.722 19.553 1.00 70.66 188 PRO A N 1
ATOM 1464 C CA . PRO A 1 191 ? 43.560 9.162 19.315 1.00 64.96 188 PRO A CA 1
ATOM 1465 C C . PRO A 1 191 ? 43.535 9.471 17.826 1.00 67.72 188 PRO A C 1
ATOM 1466 O O . PRO A 1 191 ? 44.167 8.750 17.055 1.00 72.38 188 PRO A O 1
ATOM 1470 N N . ARG A 1 192 ? 42.830 10.525 17.432 1.00 74.26 189 ARG A N 1
ATOM 1471 C CA . ARG A 1 192 ? 42.677 10.876 16.024 1.00 73.81 189 ARG A CA 1
ATOM 1472 C C . ARG A 1 192 ? 44.019 11.335 15.445 1.00 75.53 189 ARG A C 1
ATOM 1473 O O . ARG A 1 192 ? 44.197 11.411 14.226 1.00 86.88 189 ARG A O 1
ATOM 1481 N N . SER A 1 193 ? 44.966 11.613 16.335 1.00 67.30 190 SER A N 1
ATOM 1482 C CA . SER A 1 193 ? 46.284 12.113 15.961 1.00 67.67 190 SER A CA 1
ATOM 1483 C C . SER A 1 193 ? 47.274 11.004 15.587 1.00 71.88 190 SER A C 1
ATOM 1484 O O . SER A 1 193 ? 48.350 11.282 15.061 1.00 86.84 190 SER A O 1
ATOM 1487 N N . ALA A 1 194 ? 46.926 9.756 15.883 1.00 59.20 191 ALA A N 1
ATOM 1488 C CA . ALA A 1 194 ? 47.709 8.611 15.431 1.00 53.31 191 ALA A CA 1
ATOM 1489 C C . ALA A 1 194 ? 47.830 8.615 13.911 1.00 59.50 191 ALA A C 1
ATOM 1490 O O . ALA A 1 194 ? 46.831 8.756 13.204 1.00 66.24 191 ALA A O 1
ATOM 1492 N N . ALA A 1 195 ? 49.046 8.466 13.404 1.00 58.03 192 ALA A N 1
ATOM 1493 C CA . ALA A 1 195 ? 49.271 8.503 11.965 1.00 56.41 192 ALA A CA 1
ATOM 1494 C C . ALA A 1 195 ? 48.531 7.365 11.280 1.00 59.36 192 ALA A C 1
ATOM 1495 O O . ALA A 1 195 ? 48.363 6.293 11.862 1.00 60.55 192 ALA A O 1
ATOM 1497 N N . GLY A 1 196 ? 48.060 7.608 10.056 1.00 60.39 193 GLY A N 1
ATOM 1498 C CA . GLY A 1 196 ? 47.381 6.575 9.285 1.00 50.90 193 GLY A CA 1
ATOM 1499 C C . GLY A 1 196 ? 45.870 6.582 9.373 1.00 55.06 193 GLY A C 1
ATOM 1500 O O . GLY A 1 196 ? 45.205 5.669 8.857 1.00 57.96 193 GLY A O 1
ATOM 1501 N N . ILE A 1 197 ? 45.308 7.598 10.025 1.00 58.77 194 ILE A N 1
ATOM 1502 C CA . ILE A 1 197 ? 43.845 7.713 10.102 1.00 54.22 194 ILE A CA 1
ATOM 1503 C C . ILE A 1 197 ? 43.327 8.713 9.069 1.00 49.95 194 ILE A C 1
ATOM 1504 O O . ILE A 1 197 ? 43.735 9.863 9.058 1.00 52.77 194 ILE A O 1
ATOM 1509 N N . TYR A 1 198 ? 42.442 8.269 8.187 1.00 50.78 195 TYR A N 1
ATOM 1510 C CA . TYR A 1 198 ? 41.914 9.140 7.138 1.00 51.73 195 TYR A CA 1
ATOM 1511 C C . TYR A 1 198 ? 40.392 9.261 7.223 1.00 53.30 195 TYR A C 1
ATOM 1512 O O . TYR A 1 198 ? 39.669 8.261 7.190 1.00 52.12 195 TYR A O 1
ATOM 1521 N N . ALA A 1 199 ? 39.895 10.486 7.330 1.00 57.56 196 ALA A N 1
ATOM 1522 C CA . ALA A 1 199 ? 38.452 10.660 7.395 1.00 51.79 196 ALA A CA 1
ATOM 1523 C C . ALA A 1 199 ? 37.895 11.273 6.112 1.00 54.88 196 ALA A C 1
ATOM 1524 O O . ALA A 1 199 ? 38.436 12.227 5.562 1.00 56.81 196 ALA A O 1
ATOM 1526 N N . TYR A 1 200 ? 36.801 10.701 5.633 1.00 54.44 197 TYR A N 1
ATOM 1527 C CA . TYR A 1 200 ? 36.161 11.186 4.434 1.00 52.94 197 TYR A CA 1
ATOM 1528 C C . TYR A 1 200 ? 34.704 11.522 4.746 1.00 54.81 197 TYR A C 1
ATOM 1529 O O . TYR A 1 200 ? 33.871 10.631 4.910 1.00 53.33 197 TYR A O 1
ATOM 1538 N N . PRO A 1 201 ? 34.404 12.822 4.855 1.00 57.29 198 PRO A N 1
ATOM 1539 C CA . PRO A 1 201 ? 33.060 13.311 5.166 1.00 57.05 198 PRO A CA 1
ATOM 1540 C C . PRO A 1 201 ? 32.055 12.851 4.140 1.00 55.05 198 PRO A C 1
ATOM 1541 O O . PRO A 1 201 ? 32.359 12.915 2.962 1.00 57.22 198 PRO A O 1
ATOM 1545 N N . GLU A 1 202 ? 30.893 12.381 4.583 1.00 60.89 199 GLU A N 1
ATOM 1546 C CA . GLU A 1 202 ? 29.821 11.991 3.670 1.00 69.40 199 GLU A CA 1
ATOM 1547 C C . GLU A 1 202 ? 28.611 12.897 3.861 1.00 68.01 199 GLU A C 1
ATOM 1548 O O . GLU A 1 202 ? 27.929 12.813 4.877 1.00 67.48 199 GLU A O 1
ATOM 1554 N N . GLN A 1 203 ? 28.335 13.767 2.901 1.00 70.13 200 GLN A N 1
ATOM 1555 C CA . GLN A 1 203 ? 27.162 14.636 3.027 1.00 77.62 200 GLN A CA 1
ATOM 1556 C C . GLN A 1 203 ? 25.854 13.897 2.690 1.00 74.87 200 GLN A C 1
ATOM 1557 O O . GLN A 1 203 ? 25.644 13.470 1.560 1.00 73.22 200 GLN A O 1
ATOM 1563 N N . LYS A 1 204 ? 24.959 13.762 3.653 1.00 74.81 201 LYS A N 1
ATOM 1564 C CA . LYS A 1 204 ? 23.696 13.093 3.408 1.00 72.51 201 LYS A CA 1
ATOM 1565 C C . LYS A 1 204 ? 22.613 14.092 3.070 1.00 65.29 201 LYS A C 1
ATOM 1566 O O . LYS A 1 204 ? 22.775 15.258 3.322 1.00 66.99 201 LYS A O 1
ATOM 1572 N N . ILE A 1 205 ? 21.512 13.632 2.493 1.00 63.62 202 ILE A N 1
ATOM 1573 C CA . ILE A 1 205 ? 20.447 14.538 2.056 1.00 66.94 202 ILE A CA 1
ATOM 1574 C C . ILE A 1 205 ? 19.612 15.017 3.251 1.00 65.30 202 ILE A C 1
ATOM 1575 O O . ILE A 1 205 ? 18.853 15.980 3.143 1.00 66.22 202 ILE A O 1
ATOM 1580 N N . GLY A 1 206 ? 19.751 14.342 4.388 1.00 60.41 203 GLY A N 1
ATOM 1581 C CA . GLY A 1 206 ? 19.045 14.734 5.592 1.00 61.50 203 GLY A CA 1
ATOM 1582 C C . GLY A 1 206 ? 19.885 14.508 6.831 1.00 66.96 203 GLY A C 1
ATOM 1583 O O . GLY A 1 206 ? 21.002 13.995 6.735 1.00 64.87 203 GLY A O 1
ATOM 1584 N N . GLN A 1 207 ? 19.345 14.893 7.987 1.00 67.55 204 GLN A N 1
ATOM 1585 C CA . GLN A 1 207 ? 20.022 14.757 9.282 1.00 67.83 204 GLN A CA 1
ATOM 1586 C C . GLN A 1 207 ? 21.337 15.508 9.315 1.00 68.33 204 GLN A C 1
ATOM 1587 O O . GLN A 1 207 ? 22.355 14.954 9.712 1.00 67.41 204 GLN A O 1
ATOM 1593 N N . SER A 1 208 ? 21.285 16.771 8.903 1.00 71.45 205 SER A N 1
ATOM 1594 C CA . SER A 1 208 ? 22.447 17.647 8.772 1.00 73.66 205 SER A CA 1
ATOM 1595 C C . SER A 1 208 ? 23.285 17.783 10.047 1.00 75.15 205 SER A C 1
ATOM 1596 O O . SER A 1 208 ? 24.503 17.920 9.980 1.00 84.28 205 SER A O 1
ATOM 1607 N N . LEU A 1 210 ? 23.979 15.650 12.186 1.00 71.92 207 LEU A N 1
ATOM 1608 C CA . LEU A 1 210 ? 24.637 14.441 12.602 1.00 75.73 207 LEU A CA 1
ATOM 1609 C C . LEU A 1 210 ? 25.565 14.044 11.464 1.00 72.45 207 LEU A C 1
ATOM 1610 O O . LEU A 1 210 ? 25.363 13.038 10.792 1.00 65.05 207 LEU A O 1
ATOM 1615 N N . PRO A 1 211 ? 26.591 14.850 11.224 1.00 65.40 208 PRO A N 1
ATOM 1616 C CA . PRO A 1 211 ? 27.517 14.581 10.123 1.00 65.56 208 PRO A CA 1
ATOM 1617 C C . PRO A 1 211 ? 28.328 13.336 10.354 1.00 72.31 208 PRO A C 1
ATOM 1618 O O . PRO A 1 211 ? 28.918 13.200 11.407 1.00 86.77 208 PRO A O 1
ATOM 1622 N N . PHE A 1 212 ? 28.369 12.461 9.360 1.00 70.62 209 PHE A N 1
ATOM 1623 C CA . PHE A 1 212 ? 29.067 11.189 9.407 1.00 72.89 209 PHE A CA 1
ATOM 1624 C C . PHE A 1 212 ? 30.317 11.187 8.534 1.00 67.02 209 PHE A C 1
ATOM 1625 O O . PHE A 1 212 ? 30.468 12.035 7.694 1.00 66.15 209 PHE A O 1
ATOM 1633 N N . ALA A 1 213 ? 31.195 10.207 8.714 1.00 58.36 210 ALA A N 1
ATOM 1634 C CA . ALA A 1 213 ? 32.352 10.054 7.842 1.00 55.52 210 ALA A CA 1
ATOM 1635 C C . ALA A 1 213 ? 32.695 8.595 7.685 1.00 59.68 210 ALA A C 1
ATOM 1636 O O . ALA A 1 213 ? 32.363 7.779 8.544 1.00 55.89 210 ALA A O 1
ATOM 1638 N N . THR A 1 214 ? 33.350 8.280 6.571 1.00 59.02 211 THR A N 1
ATOM 1639 C CA . THR A 1 214 ? 34.066 7.024 6.418 1.00 52.04 211 THR A CA 1
ATOM 1640 C C . THR A 1 214 ? 35.471 7.246 6.958 1.00 50.43 211 THR A C 1
ATOM 1641 O O . THR A 1 214 ? 36.120 8.242 6.627 1.00 53.73 211 THR A O 1
ATOM 1645 N N . VAL A 1 215 ? 35.939 6.336 7.801 1.00 49.52 212 VAL A N 1
ATOM 1646 C CA . VAL A 1 215 ? 37.271 6.467 8.367 1.00 51.40 212 VAL A CA 1
ATOM 1647 C C . VAL A 1 215 ? 38.107 5.242 8.051 1.00 52.35 212 VAL A C 1
ATOM 1648 O O . VAL A 1 215 ? 37.736 4.123 8.402 1.00 54.31 212 VAL A O 1
ATOM 1652 N N . ARG A 1 216 ? 39.239 5.453 7.391 1.00 50.75 213 ARG A N 1
ATOM 1653 C CA . ARG A 1 216 ? 40.143 4.359 7.072 1.00 48.13 213 ARG A CA 1
ATOM 1654 C C . ARG A 1 216 ? 41.314 4.362 8.042 1.00 51.68 213 ARG A C 1
ATOM 1655 O O . ARG A 1 216 ? 41.914 5.406 8.321 1.00 52.99 213 ARG A O 1
ATOM 1663 N N . PHE A 1 217 ? 41.632 3.181 8.560 1.00 53.44 214 PHE A N 1
ATOM 1664 C CA . PHE A 1 217 ? 42.821 2.988 9.367 1.00 52.45 214 PHE A CA 1
ATOM 1665 C C . PHE A 1 217 ? 43.866 2.245 8.527 1.00 57.44 214 PHE A C 1
ATOM 1666 O O . PHE A 1 217 ? 43.683 1.075 8.165 1.00 60.38 214 PHE A O 1
ATOM 1674 N N . ASP A 1 218 ? 44.940 2.951 8.187 1.00 57.74 215 ASP A N 1
ATOM 1675 C CA . ASP A 1 218 ? 46.013 2.398 7.362 1.00 63.60 215 ASP A CA 1
ATOM 1676 C C . ASP A 1 218 ? 47.268 2.195 8.206 1.00 61.21 215 ASP A C 1
ATOM 1677 O O . ASP A 1 218 ? 47.990 3.154 8.479 1.00 64.61 215 ASP A O 1
ATOM 1682 N N . ASN A 1 219 ? 47.516 0.944 8.599 1.00 60.88 216 ASN A N 1
ATOM 1683 C CA . ASN A 1 219 ? 48.594 0.576 9.531 1.00 63.24 216 ASN A CA 1
ATOM 1684 C C . ASN A 1 219 ? 48.764 1.545 10.690 1.00 60.72 216 ASN A C 1
ATOM 1685 O O . ASN A 1 219 ? 49.795 2.180 10.814 1.00 63.65 216 ASN A O 1
ATOM 1690 N N . VAL A 1 220 ? 47.749 1.671 11.532 1.00 60.21 217 VAL A N 1
ATOM 1691 C CA . VAL A 1 220 ? 47.843 2.600 12.645 1.00 62.58 217 VAL A CA 1
ATOM 1692 C C . VAL A 1 220 ? 48.397 1.917 13.885 1.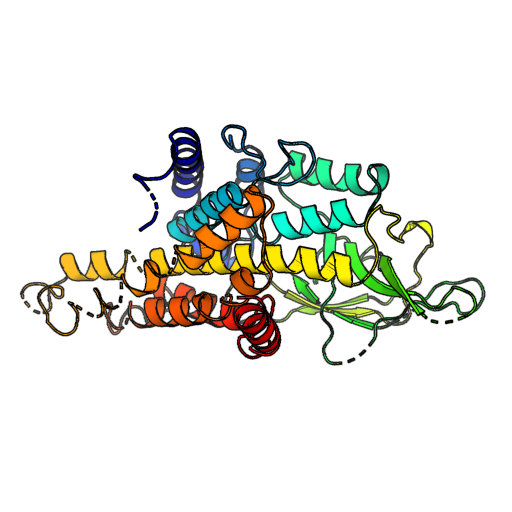00 67.36 217 VAL A C 1
ATOM 1693 O O . VAL A 1 220 ? 47.877 0.893 14.325 1.00 69.74 217 VAL A O 1
ATOM 1697 N N . GLU A 1 221 ? 49.474 2.477 14.426 1.00 71.42 218 GLU A N 1
ATOM 1698 C CA . GLU A 1 221 ? 50.073 1.958 15.650 1.00 72.18 218 GLU A CA 1
ATOM 1699 C C . GLU A 1 221 ? 49.161 2.214 16.835 1.00 76.37 218 GLU A C 1
ATOM 1700 O O . GLU A 1 221 ? 48.846 3.364 17.157 1.00 76.12 218 GLU A O 1
ATOM 1706 N N . VAL A 1 222 ? 48.739 1.142 17.491 1.00 73.90 219 VAL A N 1
ATOM 1707 C CA . VAL A 1 222 ? 47.889 1.291 18.659 1.00 72.97 219 VAL A CA 1
ATOM 1708 C C . VAL A 1 222 ? 48.607 0.776 19.901 1.00 73.48 219 VAL A C 1
ATOM 1709 O O . VAL A 1 222 ? 49.262 -0.263 19.867 1.00 75.20 219 VAL A O 1
ATOM 1713 N N . LYS A 1 223 ? 48.511 1.525 20.993 1.00 69.88 220 LYS A N 1
ATOM 1714 C CA . LYS A 1 223 ? 49.144 1.109 22.242 1.00 73.71 220 LYS A CA 1
ATOM 1715 C C . LYS A 1 223 ? 48.223 0.166 23.025 1.00 78.60 220 LYS A C 1
ATOM 1716 O O . LYS A 1 223 ? 47.007 0.193 22.858 1.00 82.38 220 LYS A O 1
ATOM 1722 N N . GLU A 1 224 ? 48.806 -0.681 23.865 1.00 87.56 221 GLU A N 1
ATOM 1723 C CA . GLU A 1 224 ? 48.023 -1.639 24.641 1.00 90.20 221 GLU A CA 1
ATOM 1724 C C . GLU A 1 224 ? 47.068 -0.937 25.612 1.00 85.69 221 GLU A C 1
ATOM 1725 O O . GLU A 1 224 ? 45.950 -1.406 25.853 1.00 82.64 221 GLU A O 1
ATOM 1731 N N . SER A 1 225 ? 47.505 0.203 26.141 1.00 85.08 222 SER A N 1
ATOM 1732 C CA . SER A 1 225 ? 46.713 0.978 27.094 1.00 85.04 222 SER A CA 1
ATOM 1733 C C . SER A 1 225 ? 45.429 1.541 26.479 1.00 86.77 222 SER A C 1
ATOM 1734 O O . SER A 1 225 ? 44.553 2.017 27.195 1.00 93.83 222 SER A O 1
ATOM 1737 N N . TRP A 1 226 ? 45.323 1.489 25.155 1.00 82.04 223 TRP A N 1
ATOM 1738 C CA . TRP A 1 226 ? 44.154 2.016 24.456 1.00 74.12 223 TRP A CA 1
ATOM 1739 C C . TRP A 1 226 ? 43.006 1.008 24.418 1.00 78.37 223 TRP A C 1
ATOM 1740 O O . TRP A 1 226 ? 41.851 1.390 24.239 1.00 78.63 223 TRP A O 1
ATOM 1751 N N . ARG A 1 227 ? 43.317 -0.276 24.573 1.00 79.80 224 ARG A N 1
ATOM 1752 C CA . ARG A 1 227 ? 42.282 -1.309 24.510 1.00 78.85 224 ARG A CA 1
ATOM 1753 C C . ARG A 1 227 ? 41.336 -1.200 25.702 1.00 78.11 224 ARG A C 1
ATOM 1754 O O . ARG A 1 227 ? 41.779 -1.017 26.842 1.00 82.03 224 ARG A O 1
ATOM 1762 N N . LEU A 1 228 ? 40.036 -1.301 25.437 1.00 73.36 225 LEU A N 1
ATOM 1763 C CA . LEU A 1 228 ? 39.051 -1.221 26.502 1.00 75.34 225 LEU A CA 1
ATOM 1764 C C . LEU A 1 228 ? 39.057 -2.518 27.298 1.00 78.26 225 LEU A C 1
ATOM 1765 O O . LEU A 1 228 ? 38.924 -3.600 26.730 1.00 79.61 225 LEU A O 1
ATOM 1770 N N . LYS A 1 229 ? 39.233 -2.393 28.610 1.00 82.35 226 LYS A N 1
ATOM 1771 C CA . LYS A 1 229 ? 39.230 -3.530 29.521 1.00 94.57 226 LYS A CA 1
ATOM 1772 C C . LYS A 1 229 ? 38.000 -3.446 30.405 1.00 106.73 226 LYS A C 1
ATOM 1773 O O . LYS A 1 229 ? 38.046 -2.830 31.468 1.00 112.89 226 LYS A O 1
ATOM 1779 N N . GLY A 1 230 ? 36.897 -4.049 29.968 1.00 107.79 227 GLY A N 1
ATOM 1780 C CA . GLY A 1 230 ? 35.632 -3.872 30.661 1.00 111.47 227 GLY A CA 1
ATOM 1781 C C . GLY A 1 230 ? 34.938 -5.137 31.117 1.00 117.27 227 GLY A C 1
ATOM 1782 O O . GLY A 1 230 ? 35.407 -6.250 30.861 1.00 121.81 227 GLY A O 1
ATOM 1783 N N . SER A 1 231 ? 33.811 -4.955 31.804 1.00 118.50 228 SER A N 1
ATOM 1784 C CA . SER A 1 231 ? 32.985 -6.068 32.263 1.00 120.20 228 SER A CA 1
ATOM 1785 C C . SER A 1 231 ? 32.367 -6.808 31.075 1.00 118.24 228 SER A C 1
ATOM 1786 O O . SER A 1 231 ? 32.399 -8.040 31.012 1.00 126.33 228 SER A O 1
ATOM 1789 N N . SER A 1 232 ? 31.822 -6.045 30.131 1.00 108.56 229 SER A N 1
ATOM 1790 C CA . SER A 1 232 ? 31.162 -6.608 28.956 1.00 107.35 229 SER A CA 1
ATOM 1791 C C . SER A 1 232 ? 32.149 -7.068 27.880 1.00 105.43 229 SER A C 1
ATOM 1792 O O . SER A 1 232 ? 33.219 -6.469 27.689 1.00 105.22 229 SER A O 1
ATOM 1795 N N . LYS A 1 233 ? 31.776 -8.125 27.165 1.00 101.18 230 LYS A N 1
ATOM 1796 C CA . LYS A 1 233 ? 32.657 -8.712 26.163 1.00 100.12 230 LYS A CA 1
ATOM 1797 C C . LYS A 1 233 ? 31.889 -9.289 24.975 1.00 96.28 230 LYS A C 1
ATOM 1798 O O . LYS A 1 233 ? 30.802 -9.862 25.132 1.00 95.52 230 LYS A O 1
ATOM 1804 N N . GLY A 1 234 ? 32.465 -9.119 23.786 1.00 74.24 231 GLY A N 1
ATOM 1805 C CA . GLY A 1 234 ? 32.019 -9.826 22.599 1.00 71.81 231 GLY A CA 1
ATOM 1806 C C . GLY A 1 234 ? 30.922 -9.119 21.857 1.00 70.36 231 GLY A C 1
ATOM 1807 O O . GLY A 1 234 ? 30.332 -8.174 22.377 1.00 78.97 231 GLY A O 1
ATOM 1808 N N . PHE A 1 235 ? 30.646 -9.587 20.642 1.00 72.31 232 PHE A N 1
ATOM 1809 C CA . PHE A 1 235 ? 29.617 -9.000 19.793 1.00 76.24 232 PHE A CA 1
ATOM 1810 C C . PHE A 1 235 ? 28.273 -9.057 20.488 1.00 76.15 232 PHE A C 1
ATOM 1811 O O . PHE A 1 235 ? 27.480 -8.119 20.394 1.00 83.63 232 PHE A O 1
ATOM 1819 N N . SER A 1 236 ? 28.026 -10.175 21.167 1.00 69.98 233 SER A N 1
ATOM 1820 C CA . SER A 1 236 ? 26.785 -10.403 21.906 1.00 68.30 233 SER A CA 1
ATOM 1821 C C . SER A 1 236 ? 26.405 -9.184 22.727 1.00 65.11 233 SER A C 1
ATOM 1822 O O . SER A 1 236 ? 25.284 -8.683 22.639 1.00 67.31 233 SER A O 1
ATOM 1825 N N . GLN A 1 237 ? 27.357 -8.692 23.506 1.00 70.84 234 GLN A N 1
ATOM 1826 C CA . GLN A 1 237 ? 27.123 -7.522 24.331 1.00 74.04 234 GLN A CA 1
ATOM 1827 C C . GLN A 1 237 ? 26.891 -6.255 23.507 1.00 70.20 234 GLN A C 1
ATOM 1828 O O . GLN A 1 237 ? 26.014 -5.454 23.827 1.00 72.62 234 GLN A O 1
ATOM 1834 N N . LEU A 1 238 ? 27.688 -6.076 22.459 1.00 69.31 235 LEU A N 1
ATOM 1835 C CA . LEU A 1 238 ? 27.558 -4.919 21.591 1.00 68.24 235 LEU A CA 1
ATOM 1836 C C . LEU A 1 238 ? 26.194 -4.916 20.935 1.00 66.05 235 LEU A C 1
ATOM 1837 O O . LEU A 1 238 ? 25.493 -3.901 20.915 1.00 63.99 235 LEU A O 1
ATOM 1842 N N . TYR A 1 239 ? 25.819 -6.078 20.417 1.00 63.23 236 TYR A N 1
ATOM 1843 C CA . TYR A 1 239 ? 24.560 -6.239 19.718 1.00 58.67 236 TYR A CA 1
ATOM 1844 C C . TYR A 1 239 ? 23.350 -5.864 20.590 1.00 56.31 236 TYR A C 1
ATOM 1845 O O . TYR A 1 239 ? 22.409 -5.214 20.123 1.00 61.73 236 TYR A O 1
ATOM 1854 N N . SER A 1 240 ? 23.369 -6.275 21.854 1.00 54.97 237 SER A N 1
ATOM 1855 C CA . SER A 1 240 ? 22.337 -5.848 22.789 1.00 51.74 237 SER A CA 1
ATOM 1856 C C . SER A 1 240 ? 22.297 -4.338 22.904 1.00 52.27 237 SER A C 1
ATOM 1857 O O . SER A 1 240 ? 21.223 -3.742 22.867 1.00 62.46 237 SER A O 1
ATOM 1860 N N . LEU A 1 241 ? 23.463 -3.715 23.036 1.00 44.52 238 LEU A N 1
ATOM 1861 C CA . LEU A 1 241 ? 23.498 -2.270 23.197 1.00 47.79 238 LEU A CA 1
ATOM 1862 C C . LEU A 1 241 ? 22.924 -1.529 21.984 1.00 48.37 238 LEU A C 1
ATOM 1863 O O . LEU A 1 241 ? 22.235 -0.517 22.136 1.00 46.96 238 LEU A O 1
ATOM 1868 N N . LEU A 1 242 ? 23.180 -2.052 20.789 1.00 46.71 239 LEU A N 1
ATOM 1869 C CA . LEU A 1 242 ? 22.687 -1.430 19.573 1.00 48.06 239 LEU A CA 1
ATOM 1870 C C . LEU A 1 242 ? 21.154 -1.501 19.464 1.00 52.07 239 LEU A C 1
ATOM 1871 O O . LEU A 1 242 ? 20.548 -0.712 18.752 1.00 55.50 239 LEU A O 1
ATOM 1876 N N . GLU A 1 243 ? 20.516 -2.425 20.173 1.00 49.89 240 GLU A N 1
ATOM 1877 C CA . GLU A 1 243 ? 19.062 -2.407 20.202 1.00 47.60 240 GLU A CA 1
ATOM 1878 C C . GLU A 1 243 ? 18.522 -1.133 20.874 1.00 55.06 240 GLU A C 1
ATOM 1879 O O . GLU A 1 243 ? 17.549 -0.548 20.404 1.00 55.73 240 GLU A O 1
ATOM 1885 N N . TYR A 1 244 ? 19.155 -0.683 21.950 1.00 57.98 241 TYR A N 1
ATOM 1886 C CA . TYR A 1 244 ? 18.803 0.614 22.510 1.00 56.59 241 TYR A CA 1
ATOM 1887 C C . TYR A 1 244 ? 18.855 1.683 21.425 1.00 56.30 241 TYR A C 1
ATOM 1888 O O . TYR A 1 244 ? 17.997 2.558 21.360 1.00 63.50 241 TYR A O 1
ATOM 1897 N N . GLY A 1 245 ? 19.859 1.607 20.563 1.00 46.36 242 GLY A N 1
ATOM 1898 C CA . GLY A 1 245 ? 19.997 2.590 19.501 1.00 43.25 242 GLY A CA 1
ATOM 1899 C C . GLY A 1 245 ? 18.789 2.599 18.578 1.00 44.56 242 GLY A C 1
ATOM 1900 O O . GLY A 1 245 ? 18.410 3.637 18.050 1.00 44.13 242 GLY A O 1
ATOM 1901 N N . ARG A 1 246 ? 18.171 1.435 18.388 1.00 43.23 243 ARG A N 1
ATOM 1902 C CA . ARG A 1 246 ? 16.973 1.344 17.578 1.00 37.60 243 ARG A CA 1
ATOM 1903 C C . ARG A 1 246 ? 15.790 2.008 18.276 1.00 40.31 243 ARG A C 1
ATOM 1904 O O . ARG A 1 246 ? 14.987 2.678 17.628 1.00 44.18 243 ARG A O 1
ATOM 1912 N N . VAL A 1 247 ? 15.687 1.843 19.592 1.00 37.86 244 VAL A N 1
ATOM 1913 C CA . VAL A 1 247 ? 14.601 2.489 20.316 1.00 38.87 244 VAL A CA 1
ATOM 1914 C C . VAL A 1 247 ? 14.739 4.015 20.216 1.00 40.39 244 VAL A C 1
ATOM 1915 O O . VAL A 1 247 ? 13.779 4.716 19.892 1.00 43.68 244 VAL A O 1
ATOM 1919 N N . PHE A 1 248 ? 15.947 4.507 20.453 1.00 43.32 245 PHE A N 1
ATOM 1920 C CA . PHE A 1 248 ? 16.263 5.918 20.312 1.00 38.62 245 PHE A CA 1
ATOM 1921 C C . PHE A 1 248 ? 15.899 6.457 18.944 1.00 39.66 245 PHE A C 1
ATOM 1922 O O . PHE A 1 248 ? 15.277 7.510 18.833 1.00 42.19 245 PHE A O 1
ATOM 1930 N N . THR A 1 249 ? 16.288 5.731 17.907 1.00 37.01 246 THR A N 1
ATOM 1931 C CA . THR A 1 249 ? 16.048 6.177 16.546 1.00 35.75 246 THR A CA 1
ATOM 1932 C C . THR A 1 249 ? 14.558 6.223 16.234 1.00 38.93 246 THR A C 1
ATOM 1933 O O . THR A 1 249 ? 14.064 7.146 15.578 1.00 41.24 246 THR A O 1
ATOM 1937 N N . CYS A 1 250 ? 13.826 5.247 16.747 1.00 33.38 247 CYS A N 1
ATOM 1938 C CA . CYS A 1 250 ? 12.393 5.223 16.515 1.00 32.53 247 CYS A CA 1
ATOM 1939 C C . CYS A 1 250 ? 11.681 6.335 17.295 1.00 35.46 247 CYS A C 1
ATOM 1940 O O . CYS A 1 250 ? 10.760 6.966 16.773 1.00 43.68 247 CYS A O 1
ATOM 1943 N N . ALA A 1 251 ? 12.130 6.606 18.517 1.00 35.24 248 ALA A N 1
ATOM 1944 C CA . ALA A 1 251 ? 11.602 7.733 19.272 1.00 33.41 248 ALA A CA 1
ATOM 1945 C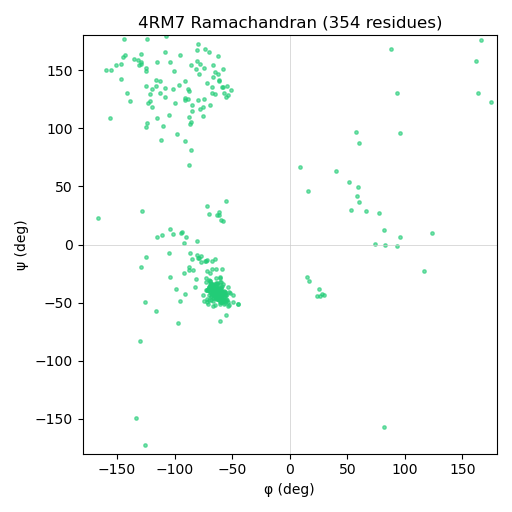 C . ALA A 1 251 ? 11.847 9.065 18.531 1.00 42.16 248 ALA A C 1
ATOM 1946 O O . ALA A 1 251 ? 10.986 9.950 18.522 1.00 40.42 248 ALA A O 1
ATOM 1948 N N . ALA A 1 252 ? 13.013 9.202 17.901 1.00 44.85 249 ALA A N 1
ATOM 1949 C CA . ALA A 1 252 ? 13.295 10.390 17.109 1.00 40.28 249 ALA A CA 1
ATOM 1950 C C . ALA A 1 252 ? 12.373 10.459 15.903 1.00 40.71 249 ALA A C 1
ATOM 1951 O O . ALA A 1 252 ? 11.876 11.532 15.560 1.00 45.16 249 ALA A O 1
ATOM 1953 N N . ALA A 1 253 ? 12.145 9.319 15.256 1.00 41.98 250 ALA A N 1
ATOM 1954 C CA . ALA A 1 253 ? 11.294 9.294 14.072 1.00 39.80 250 ALA A CA 1
ATOM 1955 C C . ALA A 1 253 ? 9.860 9.709 14.434 1.00 42.70 250 ALA A C 1
ATOM 1956 O O . ALA A 1 253 ? 9.208 10.484 13.722 1.00 45.00 250 ALA A O 1
ATOM 1958 N N . LEU A 1 254 ? 9.393 9.198 15.565 1.00 30.58 251 LEU A N 1
ATOM 1959 C CA . LEU A 1 254 ? 8.058 9.479 16.055 1.00 34.40 251 LEU A CA 1
ATOM 1960 C C . LEU A 1 254 ? 7.900 10.976 16.347 1.00 40.91 251 LEU A C 1
ATOM 1961 O O . LEU A 1 254 ? 6.921 11.621 15.963 1.00 41.10 251 LEU A O 1
ATOM 1966 N N . GLY A 1 255 ? 8.884 11.518 17.037 1.00 34.24 252 GLY A N 1
ATOM 1967 C CA . GLY A 1 255 ? 8.879 12.916 17.381 1.00 29.35 252 GLY A CA 1
ATOM 1968 C C . GLY A 1 255 ? 8.836 13.787 16.147 1.00 34.57 252 GLY A C 1
ATOM 1969 O O . GLY A 1 255 ? 8.021 14.705 16.066 1.00 38.11 252 GLY A O 1
ATOM 1970 N N . GLU A 1 256 ? 9.713 13.522 15.185 1.00 33.27 253 GLU A N 1
ATOM 1971 C CA . GLU A 1 256 ? 9.761 14.368 14.003 1.00 34.18 253 GLU A CA 1
ATOM 1972 C C . GLU A 1 256 ? 8.453 14.236 13.221 1.00 36.17 253 GLU A C 1
ATOM 1973 O O . GLU A 1 256 ? 7.898 15.234 12.756 1.00 35.93 253 GLU A O 1
ATOM 1979 N N . ALA A 1 257 ? 7.976 12.998 13.077 1.00 28.61 254 ALA A N 1
ATOM 1980 C CA . ALA A 1 257 ? 6.717 12.732 12.402 1.00 32.73 254 ALA A CA 1
ATOM 1981 C C . ALA A 1 257 ? 5.590 13.514 13.072 1.00 38.15 254 ALA A C 1
ATOM 1982 O O . ALA A 1 257 ? 4.721 14.094 12.419 1.00 44.62 254 ALA A O 1
ATOM 1984 N N . GLN A 1 258 ? 5.627 13.546 14.392 1.00 32.56 255 GLN A N 1
ATOM 1985 C CA . GLN A 1 258 ? 4.605 14.249 15.138 1.00 33.24 255 GLN A CA 1
ATOM 1986 C C . GLN A 1 258 ? 4.641 15.755 14.819 1.00 38.05 255 GLN A C 1
ATOM 1987 O O . GLN A 1 258 ? 3.596 16.415 14.800 1.00 44.55 255 GLN A O 1
ATOM 1993 N N . ALA A 1 259 ? 5.842 16.287 14.562 1.00 35.61 256 ALA A N 1
ATOM 1994 C CA . ALA A 1 259 ? 6.016 17.710 14.263 1.00 37.80 256 ALA A CA 1
ATOM 1995 C C . ALA A 1 259 ? 5.417 18.041 12.899 1.00 42.84 256 ALA A C 1
ATOM 1996 O O . ALA A 1 259 ? 4.767 19.075 12.726 1.00 52.32 256 ALA A O 1
ATOM 1998 N N . ALA A 1 260 ? 5.633 17.141 11.945 1.00 34.54 257 ALA A N 1
ATOM 1999 C CA . ALA A 1 260 ? 5.044 17.248 10.622 1.00 37.18 257 ALA A CA 1
ATOM 2000 C C . ALA A 1 260 ? 3.514 17.226 10.673 1.00 40.88 257 ALA A C 1
ATOM 2001 O O . ALA A 1 260 ? 2.843 17.947 9.934 1.00 44.61 257 ALA A O 1
ATOM 2011 N N . GLU A 1 262 ? 1.566 18.136 13.286 1.00 34.46 259 GLU A N 1
ATOM 2012 C CA . GLU A 1 262 ? 1.173 19.451 13.796 1.00 36.47 259 GLU A CA 1
ATOM 2013 C C . GLU A 1 262 ? 1.144 20.544 12.721 1.00 43.89 259 GLU A C 1
ATOM 2014 O O . GLU A 1 262 ? 0.193 21.339 12.673 1.00 54.37 259 GLU A O 1
ATOM 2020 N N . ASP A 1 263 ? 2.143 20.580 11.838 1.00 42.71 260 ASP A N 1
ATOM 2021 C CA . ASP A 1 263 ? 2.140 21.591 10.764 1.00 42.29 260 ASP A CA 1
ATOM 2022 C C . ASP A 1 263 ? 0.982 21.365 9.790 1.00 46.02 260 ASP A C 1
ATOM 2023 O O . ASP A 1 263 ? 0.310 22.323 9.380 1.00 49.55 260 ASP A O 1
ATOM 2028 N N . ALA A 1 264 ? 0.764 20.102 9.421 1.00 41.17 261 ALA A N 1
ATOM 2029 C CA . ALA A 1 264 ? -0.350 19.721 8.560 1.00 41.84 261 ALA A CA 1
ATOM 2030 C C . ALA A 1 264 ? -1.681 20.184 9.153 1.00 48.91 261 ALA A C 1
ATOM 2031 O O . ALA A 1 264 ? -2.486 20.825 8.473 1.00 51.73 261 ALA A O 1
ATOM 2033 N N . VAL A 1 265 ? -1.902 19.861 10.424 1.00 47.61 262 VAL A N 1
ATOM 2034 C CA . VAL A 1 265 ? -3.133 20.239 11.099 1.00 48.45 262 VAL A CA 1
ATOM 2035 C C . VAL A 1 265 ? -3.262 21.769 11.165 1.00 49.77 262 VAL A C 1
ATOM 2036 O O . VAL A 1 265 ? -4.315 22.321 10.861 1.00 54.33 262 VAL A O 1
ATOM 2040 N N . ALA A 1 266 ? -2.190 22.461 11.516 1.00 41.79 263 ALA A N 1
ATOM 2041 C CA . ALA A 1 266 ? -2.269 23.910 11.612 1.00 42.54 263 ALA A CA 1
ATOM 2042 C C . ALA A 1 266 ? -2.576 24.537 10.246 1.00 54.75 263 ALA A C 1
ATOM 2043 O O . ALA A 1 266 ? -3.346 25.502 10.146 1.00 58.29 263 ALA A O 1
ATOM 2045 N N . TRP A 1 267 ? -1.987 23.977 9.197 1.00 58.77 264 TRP A N 1
ATOM 2046 C CA . TRP A 1 267 ? -2.259 24.449 7.850 1.00 55.06 264 TRP A CA 1
ATOM 2047 C C . TRP A 1 267 ? -3.712 24.182 7.491 1.00 57.72 264 TRP A C 1
ATOM 2048 O O . TRP A 1 267 ? -4.401 25.043 6.967 1.00 56.33 264 TRP A O 1
ATOM 2059 N N . ALA A 1 268 ? -4.161 22.970 7.781 1.00 54.41 265 ALA A N 1
ATOM 2060 C CA . ALA A 1 268 ? -5.489 22.527 7.400 1.00 54.34 265 ALA A CA 1
ATOM 2061 C C . ALA A 1 268 ? -6.572 23.418 7.993 1.00 61.33 265 ALA A C 1
ATOM 2062 O O . ALA A 1 268 ? -7.461 23.849 7.271 1.00 70.28 265 ALA A O 1
ATOM 2064 N N . ARG A 1 269 ? -6.510 23.694 9.296 1.00 62.19 266 ARG A N 1
ATOM 2065 C CA . ARG A 1 269 ? -7.525 24.553 9.908 1.00 63.90 266 ARG A CA 1
ATOM 2066 C C . ARG A 1 269 ? -7.349 26.002 9.486 1.00 65.55 266 ARG A C 1
ATOM 2067 O O . ARG A 1 269 ? -8.300 26.655 9.059 1.00 67.46 266 ARG A O 1
ATOM 2075 N N . GLY A 1 270 ? -6.129 26.499 9.594 1.00 71.59 267 GLY A N 1
ATOM 2076 C CA . GLY A 1 270 ? -5.851 27.867 9.210 1.00 76.02 267 GLY A CA 1
ATOM 2077 C C . GLY A 1 270 ? -6.261 28.156 7.780 1.00 86.33 267 GLY A C 1
ATOM 2078 O O . GLY A 1 270 ? -7.112 29.004 7.520 1.00 98.23 267 GLY A O 1
ATOM 2079 N N . ARG A 1 271 ? -5.671 27.430 6.843 1.00 100.71 268 ARG A N 1
ATOM 2080 C CA . ARG A 1 271 ? -5.845 27.755 5.437 1.00 104.46 268 ARG A CA 1
ATOM 2081 C C . ARG A 1 271 ? -7.169 27.235 4.879 1.00 100.61 268 ARG A C 1
ATOM 2082 O O . ARG A 1 271 ? -7.865 26.436 5.510 1.00 94.28 268 ARG A O 1
ATOM 2090 N N . GLU A 1 272 ? -7.503 27.724 3.688 1.00 104.87 269 GLU A N 1
ATOM 2091 C CA . GLU A 1 272 ? -8.822 27.542 3.084 1.00 113.51 269 GLU A CA 1
ATOM 2092 C C . GLU A 1 272 ? -8.669 27.309 1.577 1.00 116.30 269 GLU A C 1
ATOM 2093 O O . GLU A 1 272 ? -7.969 28.061 0.897 1.00 120.07 269 GLU A O 1
ATOM 2099 N N . ALA A 1 273 ? -9.321 26.268 1.064 1.00 112.81 270 ALA A N 1
ATOM 2100 C CA . ALA A 1 273 ? -9.251 25.939 -0.357 1.00 110.25 270 ALA A CA 1
ATOM 2101 C C . ALA A 1 273 ? -10.332 24.933 -0.747 1.00 111.97 270 ALA A C 1
ATOM 2102 O O . ALA A 1 273 ? -10.316 24.381 -1.851 1.00 114.66 270 ALA A O 1
ATOM 2104 N N . GLN A 1 276 ? -15.215 25.192 3.560 1.00 114.43 273 GLN A N 1
ATOM 2105 C CA . GLN A 1 276 ? -14.351 26.194 2.941 1.00 114.74 273 GLN A CA 1
ATOM 2106 C C . GLN A 1 276 ? -12.882 25.906 3.305 1.00 98.22 273 GLN A C 1
ATOM 2107 O O . GLN A 1 276 ? -12.019 25.793 2.419 1.00 89.89 273 GLN A O 1
ATOM 2109 N N . ARG A 1 277 ? -12.615 25.746 4.601 1.00 91.69 274 ARG A N 1
ATOM 2110 C CA . ARG A 1 277 ? -11.272 25.404 5.076 1.00 96.09 274 ARG A CA 1
ATOM 2111 C C . ARG A 1 277 ? -10.767 24.091 4.452 1.00 102.86 274 ARG A C 1
ATOM 2112 O O . ARG A 1 277 ? -11.559 23.206 4.124 1.00 102.88 274 ARG A O 1
ATOM 2114 N N . ILE A 1 278 ? -9.447 23.971 4.295 1.00 103.32 275 ILE A N 1
ATOM 2115 C CA . ILE A 1 278 ? -8.836 22.798 3.659 1.00 93.57 275 ILE A CA 1
ATOM 2116 C C . ILE A 1 278 ? -9.067 21.505 4.456 1.00 91.86 275 ILE A C 1
ATOM 2117 O O . ILE A 1 278 ? -8.981 20.409 3.902 1.00 92.29 275 ILE A O 1
ATOM 2119 N N . ALA A 1 279 ? -9.367 21.637 5.747 1.00 87.22 276 ALA A N 1
ATOM 2120 C CA . ALA A 1 279 ? -9.611 20.487 6.618 1.00 76.94 276 ALA A CA 1
ATOM 2121 C C . ALA A 1 279 ? -11.026 19.904 6.490 1.00 80.64 276 ALA A C 1
ATOM 2122 O O . ALA A 1 279 ? -11.315 18.843 7.037 1.00 89.09 276 ALA A O 1
ATOM 2124 N N . ASP A 1 280 ? -11.904 20.591 5.774 1.00 76.23 277 ASP A N 1
ATOM 2125 C CA . ASP A 1 280 ? -13.251 20.083 5.563 1.00 79.52 277 ASP A CA 1
ATOM 2126 C C . ASP A 1 280 ? -13.292 19.302 4.253 1.00 80.21 277 ASP A C 1
ATOM 2127 O O . ASP A 1 280 ? -14.367 18.960 3.757 1.00 83.33 277 ASP A O 1
ATOM 2132 N N . LEU A 1 281 ? -12.112 19.049 3.691 1.00 73.70 278 LEU A N 1
ATOM 2133 C CA . LEU A 1 281 ? -11.968 18.293 2.438 1.00 72.30 278 LEU A CA 1
ATOM 2134 C C . LEU A 1 281 ? -11.797 16.821 2.736 1.00 63.80 278 LEU A C 1
ATOM 2135 O O . LEU A 1 281 ? -10.893 16.445 3.485 1.00 61.60 278 LEU A O 1
ATOM 2140 N N . GLN A 1 282 ? -12.649 15.997 2.130 0.76 67.27 279 GLN A N 1
ATOM 2141 C CA . GLN A 1 282 ? -12.646 14.554 2.351 0.76 69.48 279 GLN A CA 1
ATOM 2142 C C . GLN A 1 282 ? -11.251 13.942 2.212 0.76 61.55 279 GLN A C 1
ATOM 2143 O O . GLN A 1 282 ? -10.861 13.113 3.031 0.76 53.75 279 GLN A O 1
ATOM 2149 N N . GLN A 1 283 ? -10.511 14.366 1.184 1.00 64.32 280 GLN A N 1
ATOM 2150 C CA . GLN A 1 283 ? -9.145 13.898 0.947 1.00 59.42 280 GLN A CA 1
ATOM 2151 C C . GLN A 1 283 ? -8.256 14.206 2.128 1.00 50.09 280 GLN A C 1
ATOM 2152 O O . GLN A 1 283 ? -7.518 13.342 2.602 1.00 49.25 280 GLN A O 1
ATOM 2158 N N . VAL A 1 284 ? -8.319 15.445 2.601 1.00 50.08 281 VAL A N 1
ATOM 2159 C CA . VAL A 1 284 ? -7.534 15.848 3.760 1.00 48.96 281 VAL A CA 1
ATOM 2160 C C . VAL A 1 284 ? -8.000 15.135 5.046 1.00 48.43 281 VAL A C 1
ATOM 2161 O O . VAL A 1 284 ? -7.182 14.745 5.863 1.00 46.88 281 VAL A O 1
ATOM 2165 N N . GLN A 1 285 ? -9.308 14.964 5.219 1.00 49.71 282 GLN A N 1
ATOM 2166 C CA . GLN A 1 285 ? -9.811 14.284 6.397 1.00 48.41 282 GLN A CA 1
ATOM 2167 C C . GLN A 1 285 ? -9.259 12.883 6.468 1.00 50.15 282 GLN A C 1
ATOM 2168 O O . GLN A 1 285 ? -8.753 12.470 7.493 1.00 48.09 282 GLN A O 1
ATOM 2182 N N . LYS A 1 287 ? -6.526 11.664 4.965 1.00 49.13 284 LYS A N 1
ATOM 2183 C CA . LYS A 1 287 ? -5.080 11.708 5.172 1.00 47.62 284 LYS A CA 1
ATOM 2184 C C . LYS A 1 287 ? -4.775 11.935 6.655 1.00 44.80 284 LYS A C 1
ATOM 2185 O O . LYS A 1 287 ? -3.943 11.248 7.236 1.00 39.94 284 LYS A O 1
ATOM 2191 N N . LEU A 1 288 ? -5.503 12.869 7.260 1.00 42.09 285 LEU A N 1
ATOM 2192 C CA . LEU A 1 288 ? -5.375 13.169 8.675 1.00 43.38 285 LEU A CA 1
ATOM 2193 C C . LEU A 1 288 ? -5.608 11.964 9.587 1.00 46.57 285 LEU A C 1
ATOM 2194 O O . LEU A 1 288 ? -4.797 11.723 10.487 1.00 44.53 285 LEU A O 1
ATOM 2199 N N . THR A 1 289 ? -6.705 11.257 9.409 1.00 47.14 286 THR A N 1
ATOM 2200 C CA . THR A 1 289 ? -6.959 10.084 10.217 1.00 49.95 286 THR A CA 1
ATOM 2201 C C . THR A 1 289 ? -5.933 8.988 9.948 1.00 49.06 286 THR A C 1
ATOM 2202 O O . THR A 1 289 ? -5.494 8.306 10.851 1.00 44.62 286 THR A O 1
ATOM 2206 N N . GLU A 1 290 ? -5.555 8.829 8.695 1.00 45.15 287 GLU A N 1
ATOM 2207 C CA . GLU A 1 290 ? -4.522 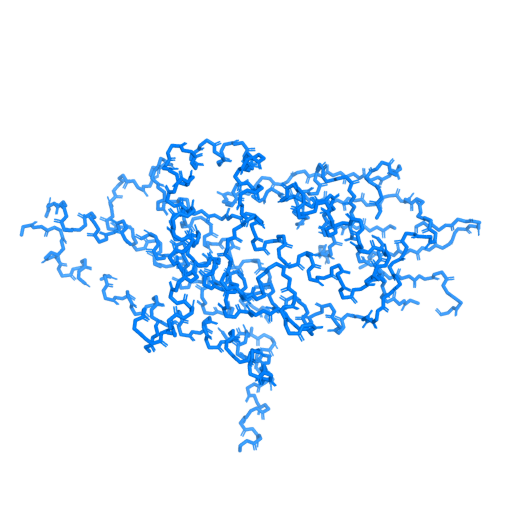7.857 8.330 1.00 42.80 287 GLU A CA 1
ATOM 2208 C C . GLU A 1 290 ? -3.206 8.163 9.082 1.00 43.28 287 GLU A C 1
ATOM 2209 O O . GLU A 1 290 ? -2.586 7.289 9.679 1.00 44.72 287 GLU A O 1
ATOM 2223 N N . GLU A 1 292 ? -2.884 10.022 11.920 1.00 35.60 289 GLU A N 1
ATOM 2224 C CA . GLU A 1 292 ? -3.018 9.860 13.350 1.00 34.69 289 GLU A CA 1
ATOM 2225 C C . GLU A 1 292 ? -3.005 8.365 13.729 1.00 36.93 289 GLU A C 1
ATOM 2226 O O . GLU A 1 292 ? -2.529 8.004 14.809 1.00 41.40 289 GLU A O 1
ATOM 2232 N N . VAL A 1 293 ? -3.505 7.497 12.850 1.00 38.85 290 VAL A N 1
ATOM 2233 C CA . VAL A 1 293 ? -3.435 6.060 13.105 1.00 40.42 290 VAL A CA 1
ATOM 2234 C C . VAL A 1 293 ? -1.976 5.603 13.133 1.00 44.22 290 VAL A C 1
ATOM 2235 O O . VAL A 1 293 ? -1.554 4.855 14.023 1.00 43.30 290 VAL A O 1
ATOM 2239 N N . LYS A 1 294 ? -1.204 6.060 12.156 1.00 39.73 291 LYS A N 1
ATOM 2240 C CA . LYS A 1 294 ? 0.198 5.682 12.113 1.00 41.92 291 LYS A CA 1
ATOM 2241 C C . LYS A 1 294 ? 0.949 6.209 13.337 1.00 47.97 291 LYS A C 1
ATOM 2242 O O . LYS A 1 294 ? 1.750 5.479 13.920 1.00 41.98 291 LYS A O 1
ATOM 2248 N N . LEU A 1 295 ? 0.672 7.449 13.748 1.00 41.95 292 LEU A N 1
ATOM 2249 C CA . LEU A 1 295 ? 1.343 8.012 14.921 1.00 33.65 292 LEU A CA 1
ATOM 2250 C C . LEU A 1 295 ? 0.981 7.207 16.165 1.00 40.47 292 LEU A C 1
ATOM 2251 O O . LEU A 1 295 ? 1.839 6.936 17.012 1.00 46.12 292 LEU A O 1
ATOM 2256 N N . THR A 1 296 ? -0.295 6.835 16.269 1.00 35.64 293 THR A N 1
ATOM 2257 C CA . THR A 1 296 ? -0.768 6.025 17.394 1.00 34.45 293 THR A CA 1
ATOM 2258 C C . THR A 1 296 ? 0.003 4.708 17.457 1.00 40.37 293 THR A C 1
ATOM 2259 O O . THR A 1 296 ? 0.493 4.319 18.510 1.00 52.08 293 THR A O 1
ATOM 2263 N N . ASN A 1 297 ? 0.116 4.037 16.320 1.00 37.63 294 ASN A N 1
ATOM 2264 C CA . ASN A 1 297 ? 0.822 2.765 16.241 1.00 39.37 294 ASN A CA 1
ATOM 2265 C C . ASN A 1 297 ? 2.321 2.907 16.579 1.00 41.53 294 ASN A C 1
ATOM 2266 O O . ASN A 1 297 ? 2.852 2.164 17.393 1.00 40.54 294 ASN A O 1
ATOM 2279 N N . ARG A 1 299 ? 3.793 5.131 18.392 1.00 35.01 296 ARG A N 1
ATOM 2280 C CA . ARG A 1 299 ? 3.979 5.496 19.793 1.00 32.88 296 ARG A CA 1
ATOM 2281 C C . ARG A 1 299 ? 3.783 4.272 20.667 1.00 39.69 296 ARG A C 1
ATOM 2282 O O . ARG A 1 299 ? 4.562 4.012 21.577 1.00 44.26 296 ARG A O 1
ATOM 2290 N N . ASN A 1 300 ? 2.741 3.512 20.366 1.00 37.45 297 ASN A N 1
ATOM 2291 C CA . ASN A 1 300 ? 2.495 2.261 21.032 1.00 37.16 297 ASN A CA 1
ATOM 2292 C C . ASN A 1 300 ? 3.679 1.274 20.921 1.00 42.49 297 ASN A C 1
ATOM 2293 O O . ASN A 1 300 ? 4.001 0.594 21.882 1.00 43.51 297 ASN A O 1
ATOM 2298 N N . LEU A 1 301 ? 4.325 1.205 19.761 1.00 39.06 298 LEU A N 1
ATOM 2299 C CA . LEU A 1 301 ? 5.416 0.262 19.585 1.00 35.79 298 LEU A CA 1
ATOM 2300 C C . LEU A 1 301 ? 6.651 0.764 20.312 1.00 35.66 298 LEU A C 1
ATOM 2301 O O . LEU A 1 301 ? 7.315 0.001 21.010 1.00 39.97 298 LEU A O 1
ATOM 2306 N N . VAL A 1 302 ? 6.935 2.055 20.187 1.00 27.87 299 VAL A N 1
ATOM 2307 C CA . VAL A 1 302 ? 8.119 2.621 20.824 1.00 34.01 299 VAL A CA 1
ATOM 2308 C C . VAL A 1 302 ? 7.983 2.582 22.354 1.00 48.31 299 VAL A C 1
ATOM 2309 O O . VAL A 1 302 ? 8.835 2.013 23.046 1.00 47.92 299 VAL A O 1
ATOM 2313 N N . TYR A 1 303 ? 6.883 3.117 22.874 1.00 51.60 300 TYR A N 1
ATOM 2314 C CA . TYR A 1 303 ? 6.639 3.091 24.316 1.00 44.98 300 TYR A CA 1
ATOM 2315 C C . TYR A 1 303 ? 6.589 1.684 24.883 1.00 44.39 300 TYR A C 1
ATOM 2316 O O . TYR A 1 303 ? 7.023 1.446 26.020 1.00 42.57 300 TYR A O 1
ATOM 2325 N N . GLY A 1 304 ? 6.035 0.751 24.117 1.00 43.19 301 GLY A N 1
ATOM 2326 C CA . GLY A 1 304 ? 5.907 -0.619 24.610 1.00 39.61 301 GLY A CA 1
ATOM 2327 C C . GLY A 1 304 ? 7.289 -1.256 24.740 1.00 47.25 301 GLY A C 1
ATOM 2328 O O . GLY A 1 304 ? 7.621 -1.836 25.773 1.00 44.90 301 GLY A O 1
ATOM 2329 N N . ALA A 1 305 ? 8.111 -1.125 23.697 1.00 43.24 302 ALA A N 1
ATOM 2330 C CA . ALA A 1 305 ? 9.452 -1.704 23.723 1.00 42.41 302 ALA A CA 1
ATOM 2331 C C . ALA A 1 305 ? 10.244 -1.091 24.866 1.00 46.66 302 ALA A C 1
ATOM 2332 O O . ALA A 1 305 ? 10.957 -1.792 25.575 1.00 54.21 302 ALA A O 1
ATOM 2334 N N . ALA A 1 306 ? 10.096 0.216 25.060 1.00 40.97 303 ALA A N 1
ATOM 2335 C CA . ALA A 1 306 ? 10.836 0.896 26.111 1.00 37.83 303 ALA A CA 1
ATOM 2336 C C . ALA A 1 306 ? 10.387 0.456 27.503 1.00 42.26 303 ALA A C 1
ATOM 2337 O O . ALA A 1 306 ? 11.214 0.247 28.394 1.00 47.94 303 ALA A O 1
ATOM 2339 N N . ARG A 1 307 ? 9.083 0.318 27.702 1.00 41.87 304 ARG A N 1
ATOM 2340 C CA . ARG A 1 307 ? 8.593 -0.050 29.022 1.00 46.97 304 ARG A CA 1
ATOM 2341 C C . ARG A 1 307 ? 8.969 -1.500 29.350 1.00 51.75 304 ARG A C 1
ATOM 2342 O O . ARG A 1 307 ? 9.215 -1.820 30.512 1.00 60.44 304 ARG A O 1
ATOM 2350 N N . GLU A 1 308 ? 9.046 -2.362 28.336 1.00 53.02 305 GLU A N 1
ATOM 2351 C CA . GLU A 1 308 ? 9.553 -3.735 28.528 1.00 51.77 305 GLU A CA 1
ATOM 2352 C C . GLU A 1 308 ? 10.938 -3.759 29.160 1.00 52.24 305 GLU A C 1
ATOM 2353 O O . GLU A 1 308 ? 11.176 -4.498 30.107 1.00 54.02 305 GLU A O 1
ATOM 2359 N N . TYR A 1 309 ? 11.862 -2.969 28.626 1.00 46.96 306 TYR A N 1
ATOM 2360 C CA . TYR A 1 309 ? 13.192 -2.914 29.211 1.00 53.00 306 TYR A CA 1
ATOM 2361 C C . TYR A 1 309 ? 13.112 -2.562 30.677 1.00 53.09 306 TYR A C 1
ATOM 2362 O O . TYR A 1 309 ? 13.741 -3.196 31.509 1.00 59.81 306 TYR A O 1
ATOM 2371 N N . ASP A 1 310 ? 12.322 -1.549 30.991 1.00 49.72 307 ASP A N 1
ATOM 2372 C CA . ASP A 1 310 ? 12.321 -1.018 32.339 1.00 50.92 307 ASP A CA 1
ATOM 2373 C C . ASP A 1 310 ? 11.703 -2.024 33.308 1.00 54.73 307 ASP A C 1
ATOM 2374 O O . ASP A 1 310 ? 12.008 -2.002 34.491 1.00 59.89 307 ASP A O 1
ATOM 2379 N N . ARG A 1 311 ? 10.855 -2.916 32.797 1.00 52.88 308 ARG A N 1
ATOM 2380 C CA . ARG A 1 311 ? 10.344 -4.030 33.595 1.00 54.53 308 ARG A CA 1
ATOM 2381 C C . ARG A 1 311 ? 11.332 -5.190 33.721 1.00 54.82 308 ARG A C 1
ATOM 2382 O O . ARG A 1 311 ? 11.100 -6.105 34.492 1.00 55.71 308 ARG A O 1
ATOM 2390 N N . GLY A 1 312 ? 12.395 -5.184 32.929 1.00 55.03 309 GLY A N 1
ATOM 2391 C CA . GLY A 1 312 ? 13.308 -6.317 32.881 1.00 51.85 309 GLY A CA 1
ATOM 2392 C C . GLY A 1 312 ? 12.771 -7.485 32.067 1.00 54.60 309 GLY A C 1
ATOM 2393 O O . GLY A 1 312 ? 13.126 -8.630 32.311 1.00 67.34 309 GLY A O 1
ATOM 2394 N N . GLU A 1 313 ? 11.914 -7.187 31.095 1.00 49.49 310 GLU A N 1
ATOM 2395 C CA . GLU A 1 313 ? 11.235 -8.197 30.292 1.00 42.28 310 GLU A CA 1
ATOM 2396 C C . GLU A 1 313 ? 11.399 -7.921 28.805 1.00 47.05 310 GLU A C 1
ATOM 2397 O O . GLU A 1 313 ? 10.525 -8.268 28.005 1.00 55.80 310 GLU A O 1
ATOM 2403 N N . HIS A 1 314 ? 12.509 -7.281 28.448 1.00 44.45 311 HIS A N 1
ATOM 2404 C CA . HIS A 1 314 ? 12.840 -7.037 27.056 1.00 45.60 311 HIS A CA 1
ATOM 2405 C C . HIS A 1 314 ? 12.769 -8.305 26.233 1.00 50.48 311 HIS A C 1
ATOM 2406 O O . HIS A 1 314 ? 13.285 -9.341 26.643 1.00 52.00 311 HIS A O 1
ATOM 2413 N N . LYS A 1 315 ? 12.109 -8.211 25.082 1.00 51.82 312 LYS A N 1
ATOM 2414 C CA . LYS A 1 315 ? 12.136 -9.255 24.069 1.00 46.43 312 LYS A CA 1
ATOM 2415 C C . LYS A 1 315 ? 12.718 -8.657 22.803 1.00 42.22 312 LYS A C 1
ATOM 2416 O O . LYS A 1 315 ? 12.320 -7.563 22.393 1.00 44.39 312 LYS A O 1
ATOM 2422 N N . ARG A 1 316 ? 13.648 -9.372 22.177 1.00 42.59 313 ARG A N 1
ATOM 2423 C CA . ARG A 1 316 ? 14.246 -8.926 20.921 1.00 37.23 313 ARG A CA 1
ATOM 2424 C C . ARG A 1 316 ? 13.203 -8.608 19.852 1.00 40.46 313 ARG A C 1
ATOM 2425 O O . ARG A 1 316 ? 13.363 -7.668 19.076 1.00 49.04 313 ARG A O 1
ATOM 2433 N N . LEU A 1 317 ? 12.130 -9.396 19.821 1.00 48.14 314 LEU A N 1
ATOM 2434 C CA . LEU A 1 317 ? 11.118 -9.281 18.781 1.00 38.44 314 LEU A CA 1
ATOM 2435 C C . LEU A 1 317 ? 10.377 -7.956 18.836 1.00 39.99 314 LEU A C 1
ATOM 2436 O O . LEU A 1 317 ? 10.028 -7.403 17.792 1.00 41.60 314 LEU A O 1
ATOM 2441 N N . SER A 1 318 ? 10.128 -7.457 20.044 1.00 33.42 315 SER A N 1
ATOM 2442 C CA . SER A 1 318 ? 9.474 -6.157 20.198 1.00 36.45 315 SER A CA 1
ATOM 2443 C C . SER A 1 318 ? 10.268 -5.072 19.479 1.00 42.06 315 SER A C 1
ATOM 2444 O O . SER A 1 318 ? 9.706 -4.268 18.744 1.00 48.92 315 SER A O 1
ATOM 2447 N N . VAL A 1 319 ? 11.578 -5.060 19.706 1.00 39.54 316 VAL A N 1
ATOM 2448 C CA . VAL A 1 319 ? 12.459 -4.055 19.124 1.00 38.06 316 VAL A CA 1
ATOM 2449 C C . VAL A 1 319 ? 12.556 -4.227 17.607 1.00 39.15 316 VAL A C 1
ATOM 2450 O O . VAL A 1 319 ? 12.596 -3.257 16.859 1.00 42.60 316 VAL A O 1
ATOM 2454 N N . ALA A 1 320 ? 12.552 -5.468 17.151 1.00 40.54 317 ALA A N 1
ATOM 2455 C CA . ALA A 1 320 ? 12.591 -5.727 15.720 1.00 34.66 317 ALA A CA 1
ATOM 2456 C C . ALA A 1 320 ? 11.297 -5.269 15.022 1.00 37.05 317 ALA A C 1
ATOM 2457 O O . ALA A 1 320 ? 11.343 -4.708 13.927 1.00 40.49 317 ALA A O 1
ATOM 2459 N N . LEU A 1 321 ? 10.147 -5.506 15.644 1.00 37.49 318 LEU A N 1
ATOM 2460 C CA . LEU A 1 321 ? 8.871 -5.150 15.015 1.00 36.28 318 LEU A CA 1
ATOM 2461 C C . LEU A 1 321 ? 8.715 -3.630 14.981 1.00 35.62 318 LEU A C 1
ATOM 2462 O O . LEU A 1 321 ? 8.336 -3.064 13.974 1.00 38.43 318 LEU A O 1
ATOM 2475 N N . LYS A 1 323 ? 11.240 -1.437 14.951 1.00 45.39 320 LYS A N 1
ATOM 2476 C CA . LYS A 1 323 ? 12.151 -0.857 13.965 1.00 43.06 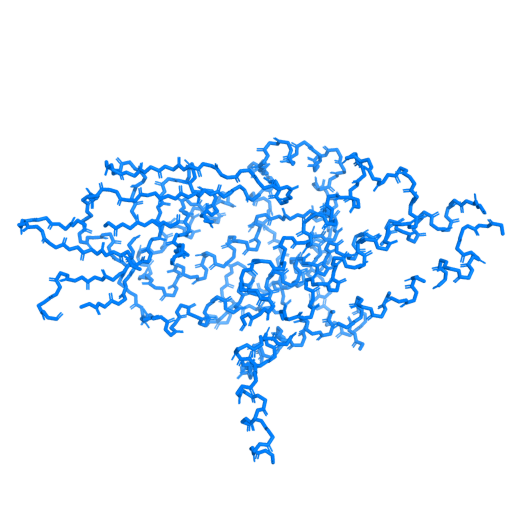320 LYS A CA 1
ATOM 2477 C C . LYS A 1 323 ? 11.669 -1.102 12.541 1.00 41.48 320 LYS A C 1
ATOM 2478 O O . LYS A 1 323 ? 11.961 -0.329 11.640 1.00 45.56 320 LYS A O 1
ATOM 2484 N N . TYR A 1 324 ? 10.937 -2.188 12.334 1.00 39.70 321 TYR A N 1
ATOM 2485 C CA . TYR A 1 324 ? 10.442 -2.510 10.999 1.00 40.03 321 TYR A CA 1
ATOM 2486 C C . TYR A 1 324 ? 9.368 -1.518 10.587 1.00 45.08 321 TYR A C 1
ATOM 2487 O O . TYR A 1 324 ? 9.279 -1.113 9.433 1.00 49.88 321 TYR A O 1
ATOM 2496 N N . TYR A 1 325 ? 8.556 -1.113 11.550 1.00 38.08 322 TYR A N 1
ATOM 2497 C CA . TYR A 1 325 ? 7.367 -0.377 11.225 1.00 41.58 322 TYR A CA 1
ATOM 2498 C C . TYR A 1 325 ? 7.575 1.140 11.220 1.00 38.21 322 TYR A C 1
ATOM 2499 O O . TYR A 1 325 ? 7.087 1.832 10.334 1.00 44.89 322 TYR A O 1
ATOM 2508 N N . VAL A 1 326 ? 8.301 1.647 12.204 1.00 35.74 323 VAL A N 1
ATOM 2509 C CA . VAL A 1 326 ? 8.200 3.059 12.549 1.00 42.38 323 VAL A CA 1
ATOM 2510 C C . VAL A 1 326 ? 8.868 4.030 11.572 1.00 40.69 323 VAL A C 1
ATOM 2511 O O . VAL A 1 326 ? 8.233 5.002 11.189 1.00 43.68 323 VAL A O 1
ATOM 2515 N N . PRO A 1 327 ? 10.131 3.786 11.171 1.00 43.45 324 PRO A N 1
ATOM 2516 C CA . PRO A 1 327 ? 10.718 4.774 10.257 1.00 36.77 324 PRO A CA 1
ATOM 2517 C C . PRO A 1 327 ? 9.951 4.882 8.942 1.00 40.69 324 PRO A C 1
ATOM 2518 O O . PRO A 1 327 ? 9.748 5.993 8.444 1.00 39.08 324 PRO A O 1
ATOM 2522 N N . LYS A 1 328 ? 9.490 3.763 8.396 1.00 38.84 325 LYS A N 1
ATOM 2523 C CA . LYS A 1 328 ? 8.746 3.847 7.145 1.00 35.76 325 LYS A CA 1
ATOM 2524 C C . LYS A 1 328 ? 7.418 4.575 7.390 1.00 37.96 325 LYS A C 1
ATOM 2525 O O . LYS A 1 328 ? 7.017 5.441 6.603 1.00 44.81 325 LYS A O 1
ATOM 2531 N N . ALA A 1 329 ? 6.749 4.245 8.495 1.00 34.98 326 ALA A N 1
ATOM 2532 C CA . ALA A 1 329 ? 5.513 4.934 8.852 1.00 33.60 326 ALA A CA 1
ATOM 2533 C C . ALA A 1 329 ? 5.771 6.418 9.041 1.00 34.47 326 ALA A C 1
ATOM 2534 O O . ALA A 1 329 ? 4.984 7.254 8.590 1.00 35.17 326 ALA A O 1
ATOM 2536 N N . ALA A 1 330 ? 6.881 6.745 9.696 1.00 30.67 327 ALA A N 1
ATOM 2537 C CA . ALA A 1 330 ? 7.202 8.144 9.928 1.00 31.36 327 ALA A CA 1
ATOM 2538 C C . ALA A 1 330 ? 7.379 8.892 8.596 1.00 36.65 327 ALA A C 1
ATOM 2539 O O . ALA A 1 330 ? 6.914 10.031 8.447 1.00 39.01 327 ALA A O 1
ATOM 2541 N N . THR A 1 331 ? 8.031 8.242 7.632 1.00 37.44 328 THR A N 1
ATOM 2542 C CA . THR A 1 331 ? 8.285 8.859 6.336 1.00 33.40 328 THR A CA 1
ATOM 2543 C C . THR A 1 331 ? 6.970 9.124 5.611 1.00 33.71 328 THR A C 1
ATOM 2544 O O . THR A 1 331 ? 6.811 10.153 4.973 1.00 41.62 328 THR A O 1
ATOM 2548 N N . GLU A 1 332 ? 6.026 8.204 5.736 1.00 32.71 329 GLU A N 1
ATOM 2549 C CA . GLU A 1 332 ? 4.729 8.334 5.071 1.00 32.25 329 GLU A CA 1
ATOM 2550 C C . GLU A 1 332 ? 3.910 9.487 5.670 1.00 37.66 329 GLU A C 1
ATOM 2551 O O . GLU A 1 332 ? 3.272 10.264 4.931 1.00 36.96 329 GLU A O 1
ATOM 2557 N N . VAL A 1 333 ? 3.940 9.608 7.001 1.00 33.57 330 VAL A N 1
ATOM 2558 C CA . VAL A 1 333 ? 3.296 10.736 7.654 1.00 33.25 330 VAL A CA 1
ATOM 2559 C C . VAL A 1 333 ? 3.890 12.073 7.183 1.00 40.45 330 VAL A C 1
ATOM 2560 O O . VAL A 1 333 ? 3.162 13.009 6.804 1.00 40.14 330 VAL A O 1
ATOM 2564 N N . ALA A 1 334 ? 5.209 12.170 7.207 1.00 38.37 331 ALA A N 1
ATOM 2565 C CA . ALA A 1 334 ? 5.847 13.403 6.782 1.00 37.30 331 ALA A CA 1
ATOM 2566 C C . ALA A 1 334 ? 5.502 13.725 5.314 1.00 43.22 331 ALA A C 1
ATOM 2567 O O . ALA A 1 334 ? 5.205 14.869 4.972 1.00 42.25 331 ALA A O 1
ATOM 2569 N N . SER A 1 335 ? 5.509 12.705 4.460 1.00 43.66 332 SER A N 1
ATOM 2570 C CA . SER A 1 335 ? 5.151 12.881 3.057 1.00 40.38 332 SER A CA 1
ATOM 2571 C C . SER A 1 335 ? 3.698 13.356 2.868 1.00 44.83 332 SER A C 1
ATOM 2572 O O . SER A 1 335 ? 3.433 14.252 2.047 1.00 51.31 332 SER A O 1
ATOM 2575 N N . ASP A 1 336 ? 2.773 12.747 3.616 1.00 36.16 333 ASP A N 1
ATOM 2576 C CA . ASP A 1 336 ? 1.367 13.167 3.631 1.00 39.56 333 ASP A CA 1
ATOM 2577 C C . ASP A 1 336 ? 1.208 14.595 4.124 1.00 41.16 333 ASP A C 1
ATOM 2578 O O . ASP A 1 336 ? 0.367 15.347 3.611 1.00 44.30 333 ASP A O 1
ATOM 2583 N N . ALA A 1 337 ? 2.008 14.965 5.121 1.00 38.70 334 ALA A N 1
ATOM 2584 C CA . ALA A 1 337 ? 2.033 16.353 5.577 1.00 40.48 334 ALA A CA 1
ATOM 2585 C C . ALA A 1 337 ? 2.477 17.286 4.455 1.00 41.46 334 ALA A C 1
ATOM 2586 O O . ALA A 1 337 ? 1.860 18.328 4.252 1.00 50.21 334 ALA A O 1
ATOM 2596 N N . GLN A 1 339 ? 2.086 16.806 1.322 1.00 39.04 336 GLN A N 1
ATOM 2597 C CA . GLN A 1 339 ? 1.047 16.849 0.302 1.00 41.08 336 GLN A CA 1
ATOM 2598 C C . GLN A 1 339 ? -0.068 17.803 0.722 1.00 44.67 336 GLN A C 1
ATOM 2599 O O . GLN A 1 339 ? -0.597 18.541 -0.103 1.00 46.49 336 GLN A O 1
ATOM 2605 N N . ILE A 1 340 ? -0.388 17.810 2.012 1.00 40.26 337 ILE A N 1
ATOM 2606 C CA . ILE A 1 340 ? -1.378 18.719 2.544 1.00 40.03 337 ILE A CA 1
ATOM 2607 C C . ILE A 1 340 ? -0.936 20.182 2.474 1.00 43.72 337 ILE A C 1
ATOM 2608 O O . ILE A 1 340 ? -1.755 21.044 2.171 1.00 47.84 337 ILE A O 1
ATOM 2613 N N . LEU A 1 341 ? 0.337 20.475 2.733 1.00 50.07 338 LEU A N 1
ATOM 2614 C CA . LEU A 1 341 ? 0.808 21.869 2.669 1.00 50.21 338 LEU A CA 1
ATOM 2615 C C . LEU A 1 341 ? 0.911 22.370 1.231 1.00 49.56 338 LEU A C 1
ATOM 2616 O O . LEU A 1 341 ? 1.032 23.565 1.002 1.00 60.54 338 LEU A O 1
ATOM 2621 N N . GLY A 1 342 ? 0.866 21.451 0.272 1.00 55.03 339 GLY A N 1
ATOM 2622 C CA . GLY A 1 342 ? 0.808 21.799 -1.137 1.00 57.53 339 GLY A CA 1
ATOM 2623 C C . GLY A 1 342 ? 2.184 22.119 -1.688 1.00 65.76 339 GLY A C 1
ATOM 2624 O O . GLY A 1 342 ? 3.189 21.697 -1.122 1.00 63.79 339 GLY A O 1
ATOM 2625 N N . GLY A 1 343 ? 2.218 22.888 -2.776 1.00 80.46 340 GLY A N 1
ATOM 2626 C CA . GLY A 1 343 ? 3.448 23.222 -3.479 1.00 77.17 340 GLY A CA 1
ATOM 2627 C C . GLY A 1 343 ? 4.545 23.800 -2.611 1.00 73.40 340 GLY A C 1
ATOM 2628 O O . GLY A 1 343 ? 5.677 23.320 -2.649 1.00 64.30 340 GLY A O 1
ATOM 2629 N N . ARG A 1 344 ? 4.223 24.838 -1.844 1.00 82.07 341 ARG A N 1
ATOM 2630 C CA . ARG A 1 344 ? 5.151 25.321 -0.829 1.00 82.94 341 ARG A CA 1
ATOM 2631 C C . ARG A 1 344 ? 5.275 24.239 0.220 1.00 83.71 341 ARG A C 1
ATOM 2632 O O . ARG A 1 344 ? 4.308 23.543 0.501 1.00 103.69 341 ARG A O 1
ATOM 2640 N N . GLY A 1 345 ? 6.449 24.052 0.794 1.00 71.13 342 GLY A N 1
ATOM 2641 C CA . GLY A 1 345 ? 6.607 22.858 1.605 1.00 85.57 342 GLY A CA 1
ATOM 2642 C C . GLY A 1 345 ? 7.194 21.679 0.828 1.00 85.10 342 GLY A C 1
ATOM 2643 O O . GLY A 1 345 ? 7.394 20.584 1.377 1.00 79.75 342 GLY A O 1
ATOM 2644 N N . TYR A 1 346 ? 7.442 21.902 -0.463 1.00 79.69 343 TYR A N 1
ATOM 2645 C CA . TYR A 1 346 ? 8.484 21.175 -1.186 1.00 71.00 343 TYR A CA 1
ATOM 2646 C C . TYR A 1 346 ? 9.668 22.153 -1.271 1.00 71.65 343 TYR A C 1
ATOM 2647 O O . TYR A 1 346 ? 10.667 21.931 -1.969 1.00 65.55 343 TYR A O 1
ATOM 2656 N N . ILE A 1 347 ? 9.518 23.251 -0.533 1.00 75.80 344 ILE A N 1
ATOM 2657 C CA . ILE A 1 347 ? 10.520 24.301 -0.436 1.00 82.81 344 ILE A CA 1
ATOM 2658 C C . ILE A 1 347 ? 11.438 23.981 0.746 1.00 80.44 344 ILE A C 1
ATOM 2659 O O . ILE A 1 347 ? 10.982 23.504 1.782 1.00 77.26 344 ILE A O 1
ATOM 2664 N N . GLN A 1 348 ? 12.732 24.224 0.573 1.00 84.52 345 GLN A N 1
ATOM 2665 C CA . GLN A 1 348 ? 13.739 23.850 1.563 1.00 86.62 345 GLN A CA 1
ATOM 2666 C C . GLN A 1 348 ? 13.502 24.539 2.904 1.00 92.18 345 GLN A C 1
ATOM 2667 O O . GLN A 1 348 ? 13.846 24.003 3.961 1.00 91.60 345 GLN A O 1
ATOM 2673 N N . GLU A 1 349 ? 12.898 25.722 2.839 1.00 97.66 346 GLU A N 1
ATOM 2674 C CA . GLU A 1 349 ? 12.585 26.523 4.015 1.00 95.89 346 GLU A CA 1
ATOM 2675 C C . GLU A 1 349 ? 11.655 25.771 4.971 1.00 89.78 346 GLU A C 1
ATOM 2676 O O . GLU A 1 349 ? 11.871 25.765 6.185 1.00 90.68 346 GLU A O 1
ATOM 2682 N N . ASN A 1 350 ? 10.635 25.125 4.413 1.00 79.09 347 ASN A N 1
ATOM 2683 C CA . ASN A 1 350 ? 9.662 24.377 5.210 1.00 72.72 347 ASN A CA 1
ATOM 2684 C C . ASN A 1 350 ? 10.235 23.166 5.945 1.00 62.86 347 ASN A C 1
ATOM 2685 O O . ASN A 1 350 ? 10.906 22.318 5.351 1.00 67.40 347 ASN A O 1
ATOM 2690 N N . ARG A 1 351 ? 9.968 23.075 7.240 1.00 50.66 348 ARG A N 1
ATOM 2691 C CA . ARG A 1 351 ? 10.598 22.024 8.012 1.00 49.10 348 ARG A CA 1
ATOM 2692 C C . ARG A 1 351 ? 10.018 20.660 7.669 1.00 49.07 348 ARG A C 1
ATOM 2693 O O . ARG A 1 351 ? 10.698 19.660 7.840 1.00 59.87 348 ARG A O 1
ATOM 2701 N N . VAL A 1 352 ? 8.798 20.614 7.140 1.00 44.51 349 VAL A N 1
ATOM 2702 C CA . VAL A 1 352 ? 8.197 19.327 6.779 1.00 43.74 349 VAL A CA 1
ATOM 2703 C C . VAL A 1 352 ? 9.037 18.566 5.730 1.00 43.71 349 VAL A C 1
ATOM 2704 O O . VAL A 1 352 ? 9.186 17.349 5.803 1.00 46.89 349 VAL A O 1
ATOM 2708 N N . SER A 1 353 ? 9.623 19.281 4.784 1.00 44.78 350 SER A N 1
ATOM 2709 C CA . SER A 1 353 ? 10.493 18.653 3.793 1.00 44.40 350 SER A CA 1
ATOM 2710 C C . SER A 1 353 ? 11.831 18.158 4.383 1.00 48.26 350 SER A C 1
ATOM 2711 O O . SER A 1 353 ? 12.393 17.186 3.888 1.00 57.57 350 SER A O 1
ATOM 2714 N N . SER A 1 354 ? 12.346 18.816 5.422 1.00 44.03 351 SER A N 1
ATOM 2715 C CA . SER A 1 354 ? 13.512 18.294 6.137 1.00 37.34 351 SER A CA 1
ATOM 2716 C C . SER A 1 354 ? 13.117 17.062 6.919 1.00 40.20 351 SER A C 1
ATOM 2717 O O . SER A 1 354 ? 13.839 16.067 6.938 1.00 40.46 351 SER A O 1
ATOM 2720 N N . ILE A 1 355 ? 11.969 17.135 7.585 1.00 44.18 352 ILE A N 1
ATOM 2721 C CA . ILE A 1 355 ? 11.491 16.019 8.372 1.00 36.77 352 ILE A CA 1
ATOM 2722 C C . ILE A 1 355 ? 11.358 14.775 7.500 1.00 43.02 352 ILE A C 1
ATOM 2723 O O . ILE A 1 355 ? 11.777 13.687 7.869 1.00 51.39 352 ILE A O 1
ATOM 2728 N N . TRP A 1 356 ? 10.786 14.957 6.324 1.00 43.71 353 TRP A N 1
ATOM 2729 C CA . TRP A 1 356 ? 10.582 13.869 5.385 1.00 40.85 353 TRP A CA 1
ATOM 2730 C C . TRP A 1 356 ? 11.911 13.225 5.025 1.00 39.02 353 TRP A C 1
ATOM 2731 O O . TRP A 1 356 ? 12.046 12.011 4.996 1.00 43.41 353 TRP A O 1
ATOM 2742 N N . GLN A 1 357 ? 12.895 14.059 4.749 1.00 40.21 354 GLN A N 1
ATOM 2743 C CA . GLN A 1 357 ? 14.235 13.579 4.460 1.00 45.15 354 GLN A CA 1
ATOM 2744 C C . GLN A 1 357 ? 14.882 12.883 5.654 1.00 44.59 354 GLN A C 1
ATOM 2745 O O . GLN A 1 357 ? 15.483 11.834 5.490 1.00 52.13 354 GLN A O 1
ATOM 2751 N N . ASP A 1 358 ? 14.769 13.474 6.841 1.00 41.37 355 ASP A N 1
ATOM 2752 C CA . ASP A 1 358 ? 15.250 12.840 8.070 1.00 39.45 355 ASP A CA 1
ATOM 2753 C C . ASP A 1 358 ? 14.648 11.453 8.221 1.00 36.46 355 ASP A C 1
ATOM 2754 O O . ASP A 1 358 ? 15.359 10.452 8.429 1.00 33.67 355 ASP A O 1
ATOM 2759 N N . CYS A 1 359 ? 13.326 11.380 8.131 1.00 35.92 356 CYS A N 1
ATOM 2760 C CA . CYS A 1 359 ? 12.663 10.108 8.413 1.00 33.13 356 CYS A CA 1
ATOM 2761 C C . CYS A 1 359 ? 13.061 9.023 7.411 1.00 38.96 356 CYS A C 1
ATOM 2762 O O . CYS A 1 359 ? 13.231 7.870 7.782 1.00 45.35 356 CYS A O 1
ATOM 2765 N N . ARG A 1 360 ? 13.269 9.403 6.154 1.00 42.68 357 ARG A N 1
ATOM 2766 C CA . ARG A 1 360 ? 13.733 8.452 5.150 1.00 42.75 357 ARG A CA 1
ATOM 2767 C C . ARG A 1 360 ? 15.055 7.847 5.570 1.00 42.14 357 ARG A C 1
ATOM 2768 O O . ARG A 1 360 ? 15.302 6.680 5.315 1.00 44.67 357 ARG A O 1
ATOM 2776 N N . GLY A 1 361 ? 15.894 8.650 6.217 1.00 39.87 358 GLY A N 1
ATOM 2777 C CA . GLY A 1 361 ? 17.194 8.207 6.702 1.00 38.69 358 GLY A CA 1
ATOM 2778 C C . GLY A 1 361 ? 17.107 7.201 7.846 1.00 44.52 358 GLY A C 1
ATOM 2779 O O . GLY A 1 361 ? 17.918 6.290 7.969 1.00 43.51 358 GLY A O 1
ATOM 2780 N N . TYR A 1 362 ? 16.100 7.349 8.684 1.00 43.48 359 TYR A N 1
ATOM 2781 C CA . TYR A 1 362 ? 15.863 6.381 9.732 1.00 42.45 359 TYR A CA 1
ATOM 2782 C C . TYR A 1 362 ? 15.620 4.953 9.202 1.00 43.26 359 TYR A C 1
ATOM 2783 O O . TYR A 1 362 ? 15.812 3.981 9.915 1.00 49.68 359 TYR A O 1
ATOM 2792 N N . GLN A 1 363 ? 15.229 4.818 7.944 1.00 40.98 360 GLN A N 1
ATOM 2793 C CA . GLN A 1 363 ? 15.046 3.491 7.371 1.00 33.29 360 GLN A CA 1
ATOM 2794 C C . GLN A 1 363 ? 16.369 2.769 7.130 1.00 43.17 360 GLN A C 1
ATOM 2795 O O . GLN A 1 363 ? 16.354 1.569 6.882 1.00 48.76 360 GLN A O 1
ATOM 2801 N N . PHE A 1 364 ? 17.493 3.497 7.200 1.00 44.14 361 PHE A N 1
ATOM 2802 C CA . PHE A 1 364 ? 18.850 2.907 7.115 1.00 49.11 361 PHE A CA 1
ATOM 2803 C C . PHE A 1 364 ? 19.575 2.808 8.446 1.00 44.01 361 PHE A C 1
ATOM 2804 O O . PHE A 1 364 ? 20.449 1.963 8.626 1.00 52.10 361 PHE A O 1
ATOM 2812 N N . ALA A 1 365 ? 19.239 3.699 9.362 1.00 41.57 362 ALA A N 1
ATOM 2813 C CA . ALA A 1 365 ? 19.963 3.791 10.620 1.00 42.59 362 ALA A CA 1
ATOM 2814 C C . ALA A 1 365 ? 19.641 2.605 11.501 1.00 46.61 362 ALA A C 1
ATOM 2815 O O . ALA A 1 365 ? 18.485 2.195 11.593 1.00 53.22 362 ALA A O 1
ATOM 2817 N N . ASP A 1 366 ? 20.668 2.076 12.153 1.00 50.56 363 ASP A N 1
ATOM 2818 C CA . ASP A 1 366 ? 20.497 1.058 13.165 1.00 54.72 363 ASP A CA 1
ATOM 2819 C C . ASP A 1 366 ? 19.799 -0.143 12.590 1.00 54.38 363 ASP A C 1
ATOM 2820 O O . ASP A 1 366 ? 18.904 -0.704 13.218 1.00 59.55 363 ASP A O 1
ATOM 2825 N N . GLY A 1 367 ? 20.183 -0.526 11.383 1.00 49.41 364 GLY A N 1
ATOM 2826 C CA . GLY A 1 367 ? 19.641 -1.741 10.808 1.00 48.81 364 GLY A CA 1
ATOM 2827 C C . GLY A 1 367 ? 18.437 -1.449 9.955 1.00 50.65 364 GLY A C 1
ATOM 2828 O O . GLY A 1 367 ? 17.521 -0.753 10.377 1.00 57.35 364 GLY A O 1
ATOM 2829 N N . THR A 1 368 ? 18.446 -1.988 8.745 1.00 50.87 365 THR A N 1
ATOM 2830 C CA . THR A 1 368 ? 17.376 -1.758 7.791 1.00 43.28 365 THR A CA 1
ATOM 2831 C C . THR A 1 368 ? 16.141 -2.617 8.042 1.00 48.74 365 THR A C 1
ATOM 2832 O O . THR A 1 368 ? 16.148 -3.525 8.880 1.00 53.27 365 THR A O 1
ATOM 2836 N N . ASP A 1 369 ? 15.090 -2.323 7.284 1.00 49.06 366 ASP A N 1
ATOM 2837 C CA . ASP A 1 369 ? 13.850 -3.088 7.329 1.00 51.13 366 ASP A CA 1
ATOM 2838 C C . ASP A 1 369 ? 14.172 -4.560 7.026 1.00 51.97 366 ASP A C 1
ATOM 2839 O O . ASP A 1 369 ? 13.731 -5.476 7.722 1.00 50.23 366 ASP A O 1
ATOM 2844 N N . GLU A 1 370 ? 14.982 -4.761 5.997 1.00 45.15 367 GLU A N 1
ATOM 2845 C CA . GLU A 1 370 ? 15.341 -6.079 5.513 1.00 44.13 367 GLU A CA 1
ATOM 2846 C C . GLU A 1 370 ? 16.102 -6.881 6.572 1.00 46.44 367 GLU A C 1
ATOM 2847 O O . GLU A 1 370 ? 15.949 -8.097 6.679 1.00 52.44 367 GLU A O 1
ATOM 2853 N N . VAL A 1 371 ? 16.915 -6.193 7.361 1.00 44.59 368 VAL A N 1
ATOM 2854 C CA . VAL A 1 371 ? 17.617 -6.831 8.465 1.00 43.42 368 VAL A CA 1
ATOM 2855 C C . VAL A 1 371 ? 16.642 -7.179 9.618 1.00 46.81 368 VAL A C 1
ATOM 2856 O O . VAL A 1 371 ? 16.789 -8.205 10.280 1.00 45.73 368 VAL A O 1
ATOM 2868 N N . VAL A 1 373 ? 13.489 -8.075 9.242 1.00 48.94 370 VAL A N 1
ATOM 2869 C CA . VAL A 1 373 ? 12.820 -9.303 8.802 1.00 42.64 370 VAL A CA 1
ATOM 2870 C C . VAL A 1 373 ? 13.634 -10.551 9.131 1.00 43.07 370 VAL A C 1
ATOM 2871 O O . VAL A 1 373 ? 13.103 -11.535 9.607 1.00 41.75 370 VAL A O 1
ATOM 2875 N N . VAL A 1 374 ? 14.936 -10.491 8.895 1.00 50.63 371 VAL A N 1
ATOM 2876 C CA . VAL A 1 374 ? 15.819 -11.627 9.132 1.00 51.88 371 VAL A CA 1
ATOM 2877 C C . VAL A 1 374 ? 15.936 -11.934 10.637 1.00 53.29 371 VAL A C 1
ATOM 2878 O O . VAL A 1 374 ? 16.001 -13.079 11.044 1.00 68.74 371 VAL A O 1
ATOM 2882 N N . ILE A 1 375 ? 15.942 -10.896 11.456 1.00 53.77 372 ILE A N 1
ATOM 2883 C CA . ILE A 1 375 ? 15.975 -11.025 12.906 1.00 52.02 372 ILE A CA 1
ATOM 2884 C C . ILE A 1 375 ? 14.641 -11.524 13.485 1.00 53.75 372 ILE A C 1
ATOM 2885 O O . ILE A 1 375 ? 14.610 -12.320 14.418 1.00 64.95 372 ILE A O 1
ATOM 2890 N N . ALA A 1 376 ? 13.538 -11.042 12.922 1.00 48.04 373 ALA A N 1
ATOM 2891 C CA . ALA A 1 376 ? 12.225 -11.242 13.521 1.00 48.26 373 ALA A CA 1
ATOM 2892 C C . ALA A 1 376 ? 11.572 -12.592 13.204 1.00 53.86 373 ALA A C 1
ATOM 2893 O O . ALA A 1 376 ? 10.877 -13.160 14.054 1.00 48.29 373 ALA A O 1
ATOM 2895 N N . ALA A 1 377 ? 11.769 -13.101 11.991 1.00 57.46 374 ALA A N 1
ATOM 2896 C CA . ALA A 1 377 ? 11.028 -14.289 11.570 1.00 54.07 374 ALA A CA 1
ATOM 2897 C C . ALA A 1 377 ? 11.316 -15.515 12.456 1.00 52.08 374 ALA A C 1
ATOM 2898 O O . ALA A 1 377 ? 10.373 -16.212 12.840 1.00 50.91 374 ALA A O 1
ATOM 2900 N N . PRO A 1 378 ? 12.600 -15.784 12.798 1.00 42.50 375 PRO A N 1
ATOM 2901 C CA . PRO A 1 378 ? 12.800 -16.933 13.699 1.00 40.73 375 PRO A CA 1
ATOM 2902 C C . PRO A 1 378 ? 12.218 -16.713 15.099 1.00 45.50 375 PRO A C 1
ATOM 2903 O O . PRO A 1 378 ? 11.717 -17.666 15.705 1.00 57.04 375 PRO A O 1
ATOM 2907 N N . LEU A 1 379 ? 12.264 -15.484 15.598 1.00 45.69 376 LEU A N 1
ATOM 2908 C CA . LEU A 1 379 ? 11.662 -15.168 16.893 1.00 43.07 376 LEU A CA 1
ATOM 2909 C C . LEU A 1 379 ? 10.145 -15.351 16.878 1.00 48.15 376 LEU A C 1
ATOM 2910 O O . LEU A 1 379 ? 9.541 -15.729 17.889 1.00 47.38 376 LEU A O 1
ATOM 2915 N N . ILE A 1 380 ? 9.537 -15.078 15.726 1.00 44.47 377 ILE A N 1
ATOM 2916 C CA . ILE A 1 380 ? 8.108 -15.280 15.544 1.00 38.23 377 ILE A CA 1
ATOM 2917 C C . ILE A 1 380 ? 7.774 -16.786 15.566 1.00 42.40 377 ILE A C 1
ATOM 2918 O O . ILE A 1 380 ? 6.843 -17.204 16.248 1.00 44.19 377 ILE A O 1
ATOM 2923 N N . LEU A 1 381 ? 8.564 -17.589 14.853 1.00 43.74 378 LEU A N 1
ATOM 2924 C CA . LEU A 1 381 ? 8.417 -19.039 14.854 1.00 42.52 378 LEU A CA 1
ATOM 2925 C C . LEU A 1 381 ? 8.549 -19.582 16.250 1.00 48.76 378 LEU A C 1
ATOM 2926 O O . LEU A 1 381 ? 7.732 -20.373 16.706 1.00 59.00 378 LEU A O 1
ATOM 2931 N N . GLU A 1 382 ? 9.595 -19.133 16.920 1.00 51.82 379 GLU A N 1
ATOM 2932 C CA . GLU A 1 382 ? 9.856 -19.471 18.306 1.00 49.61 379 GLU A CA 1
ATOM 2933 C C . GLU A 1 382 ? 8.655 -19.095 19.178 1.00 51.38 379 GLU A C 1
ATOM 2934 O O . GLU A 1 382 ? 8.232 -19.865 20.036 1.00 62.81 379 GLU A O 1
ATOM 2940 N N . GLN A 1 383 ? 8.071 -17.929 18.931 1.00 48.73 380 GLN A N 1
ATOM 2941 C CA . GLN A 1 383 ? 6.988 -17.445 19.787 1.00 53.55 380 GLN A CA 1
ATOM 2942 C C . GLN A 1 383 ? 5.720 -18.287 19.643 1.00 54.06 380 GLN A C 1
ATOM 2943 O O . GLN A 1 383 ? 4.991 -18.514 20.611 1.00 55.61 380 GLN A O 1
ATOM 2949 N N . TYR A 1 384 ? 5.468 -18.770 18.435 1.00 50.73 381 TYR A N 1
ATOM 2950 C CA . TYR A 1 384 ? 4.268 -19.545 18.187 1.00 49.45 381 TYR A CA 1
ATOM 2951 C C . TYR A 1 384 ? 4.455 -21.028 18.466 1.00 60.62 381 TYR A C 1
ATOM 2952 O O . TYR A 1 384 ? 3.480 -21.752 18.618 1.00 63.02 381 TYR A O 1
ATOM 2961 N N . LYS A 1 385 ? 5.702 -21.485 18.505 1.00 67.39 382 LYS A N 1
ATOM 2962 C CA . LYS A 1 385 ? 5.998 -22.831 18.990 1.00 68.19 382 LYS A CA 1
ATOM 2963 C C . LYS A 1 385 ? 5.808 -22.861 20.503 1.00 69.31 382 LYS A C 1
ATOM 2964 O O . LYS A 1 385 ? 5.151 -23.760 21.034 1.00 64.26 382 LYS A O 1
ATOM 2970 N N . ALA A 1 386 ? 6.365 -21.841 21.167 1.00 81.53 383 ALA A N 1
ATOM 2971 C CA . ALA A 1 386 ? 6.388 -21.697 22.632 1.00 85.69 383 ALA A CA 1
ATOM 2972 C C . ALA A 1 386 ? 4.995 -21.631 23.273 1.00 94.32 383 ALA A C 1
ATOM 2973 O O . ALA A 1 386 ? 4.754 -22.269 24.301 1.00 102.66 383 ALA A O 1
ATOM 2975 N N . SER A 1 387 ? 4.093 -20.841 22.692 1.00 95.49 384 SER A N 1
ATOM 2976 C CA . SER A 1 387 ? 2.675 -20.954 23.021 1.00 101.17 384 SER A CA 1
ATOM 2977 C C . SER A 1 387 ? 2.171 -22.208 22.316 1.00 104.35 384 SER A C 1
ATOM 2978 O O . SER A 1 387 ? 2.530 -22.448 21.165 1.00 107.06 384 SER A O 1
#

Sequence (362 aa):
NAYDGLSRDEQRLLNHHVREYGEKYFTPASISKWRKDQGLPDEVVKAFVDLDFNGFGVIHRRNHRTYDLFAQVLVIEELSRISGACLPFQNNDLLQLQILEAFASSAQTSPFRTEYQDTGRLSYALAISEPERTHVTREGDTLVNGTKFVNNGEYAPALLVSAYDKTGDDPEFSFWVPRSAAGIYAYPEQKIGQSLPFATVRFDNVEVKESWRLKGSSKGFSQLYSLLEYGRVFTCAAALGEAQAAEDAVAWARGREAQRIADLQQVQKLTEEVKLTNRNLVYGAAREYDRGEHKRLSVALKYYVPKAATEVASDAQILGGRGYIQENRVSSIWQDCRGYQFADGTDEVVVIAAPLILEQYKAS

Organism: Slackia heliotrinireducens (strain ATCC 29202 / DSM 20476 / NCTC 11029 / RHS 1) (NCBI:txid471855)

Nearest PDB structures (foldseek):
  4rm7-assembly1_A  TM=1.001E+00  e=1.580E-55  Slackia heliotrinireducens DSM 20476
  7w0j-assembly1_A  TM=8.352E-01  e=2.556E-16  Thermobifida fusca YX
  4o5m-assembly1_C  TM=7.936E-01  e=1.724E-15  Brucella suis 1330
  3eon-assembly1_D  TM=8.145E-01  e=1.149E-13  Burkholderia pseudomallei 1710b
  4xvx-assembly1_B  TM=7.893E-01  e=3.611E-13  Mycobacterium tuberculosis H37Rv

Secondary structure (DSSP, 8-state):
---BTB-HHHHHHHHHHHHHHHHH--HHHHHHHHHHTS--HHHHHHHHT---TT--SSS-TTSS---HHHHHHHHHHHHHHH-S--SHHHHHHHHHHHHHHS-HHHHHHHHHHHHHHS--SEEEE-------EE-B-SS-B--EE--EETTTT-SEEEEEEEE--S---EEEE--BTTSTTEEEEEE--SS----EEEEEE-S----GGGS---S--HHHHHHHHHHHHHHHHHHHHHHHHHH--HHHHHHHH-B--BGGGSTTT------HHHH--HHHHHHHHHHHHT---HHHHH---SHHHHHHHHHHH---S-STTSSTTSHHHHHHHHHHHHTTTTS-S---TTHHHHHHHHHHH-

Radius of gyration: 21.56 Å; Cα contacts (8 Å, |Δi|>4): 596; chains: 1; bounding box: 72×54×43 Å